Protein AF-D6TGZ6-F1 (afdb_monomer_lite)

Foldseek 3Di:
DADQQGDPQWGKAALVQDTDGPVPRDPRIDIDRQLPLLLQLCLAVLSVVQCVVVVHDSGDDDPPDDDDRPVCCCPPVLQVSQLSSVVSVVVVLVWDWDDDDPLLVVLASTHTPPALEGEHTAADAPLLVVLQPDDPPDPSHDPCSHVVNVLVSNLVSQVSSCVVVVHGHAYEYEHAEDQDQDDFWFDDSSNPHTDDAPLRGRYTYTPHQFYPDSNRDGHPSNVVVSVRVVVNVVVVVVVVVVVVVD

Structure (mmCIF, N/CA/C/O backbone):
data_AF-D6TGZ6-F1
#
_entry.id   AF-D6TGZ6-F1
#
loop_
_atom_site.group_PDB
_atom_site.id
_atom_site.type_symbol
_atom_site.label_atom_id
_atom_site.label_alt_id
_atom_site.label_comp_id
_atom_site.label_asym_id
_atom_site.label_entity_id
_atom_site.label_seq_id
_atom_site.pdbx_PDB_ins_code
_atom_site.Cartn_x
_atom_site.Cartn_y
_atom_site.Cartn_z
_atom_site.occupancy
_atom_site.B_iso_or_equiv
_atom_site.auth_seq_id
_atom_site.auth_comp_id
_atom_site.auth_asym_id
_atom_site.auth_atom_id
_atom_site.pdbx_PDB_model_num
ATOM 1 N N . MET A 1 1 ? 10.537 -14.528 -26.442 1.00 61.69 1 MET A N 1
ATOM 2 C CA . MET A 1 1 ? 10.342 -14.185 -27.868 1.00 61.69 1 MET A CA 1
ATOM 3 C C . MET A 1 1 ? 10.620 -12.679 -28.003 1.00 61.69 1 MET A C 1
ATOM 5 O O . MET A 1 1 ? 10.439 -11.975 -27.015 1.00 61.69 1 MET A O 1
ATOM 9 N N . GLU A 1 2 ? 11.198 -12.210 -29.114 1.00 71.62 2 GLU A N 1
ATOM 10 C CA . GLU A 1 2 ? 11.871 -10.894 -29.221 1.00 71.62 2 GLU A CA 1
ATOM 11 C C . GLU A 1 2 ? 11.419 -10.123 -30.476 1.00 71.62 2 GLU A C 1
ATOM 13 O O . GLU A 1 2 ? 11.011 -10.735 -31.462 1.00 71.62 2 GLU A O 1
ATOM 18 N N . SER A 1 3 ? 11.499 -8.792 -30.446 1.00 77.44 3 SER A N 1
ATOM 19 C CA . SER A 1 3 ? 11.285 -7.888 -31.582 1.00 77.44 3 SER A CA 1
ATOM 20 C C . SER A 1 3 ? 12.413 -6.846 -31.647 1.00 77.44 3 SER A C 1
ATOM 22 O O . SER A 1 3 ? 13.165 -6.699 -30.682 1.00 77.44 3 SER A O 1
ATOM 24 N N . PRO A 1 4 ? 12.536 -6.063 -32.735 1.00 81.88 4 PRO A N 1
ATOM 25 C CA . PRO A 1 4 ? 13.520 -4.983 -32.787 1.00 81.88 4 PRO A CA 1
ATOM 26 C C . PRO A 1 4 ? 13.316 -3.924 -31.694 1.00 81.88 4 PRO A C 1
ATOM 28 O O . PRO A 1 4 ? 14.253 -3.211 -31.376 1.00 81.88 4 PRO A O 1
ATOM 31 N N . HIS A 1 5 ? 12.109 -3.805 -31.127 1.00 81.44 5 HIS A N 1
ATOM 32 C CA . HIS A 1 5 ? 11.769 -2.800 -30.110 1.00 81.44 5 HIS A CA 1
ATOM 33 C C . HIS A 1 5 ? 11.749 -3.402 -28.694 1.00 81.44 5 HIS A C 1
ATOM 35 O O . HIS A 1 5 ? 11.814 -2.659 -27.717 1.00 81.44 5 HIS A O 1
ATOM 41 N N . TYR A 1 6 ? 11.665 -4.736 -28.587 1.00 78.50 6 TYR A N 1
ATOM 42 C CA . TYR A 1 6 ? 11.538 -5.481 -27.338 1.00 78.50 6 TYR A CA 1
ATOM 43 C C . TYR A 1 6 ? 12.480 -6.689 -27.293 1.00 78.50 6 TYR A C 1
ATOM 45 O O . TYR A 1 6 ? 12.289 -7.668 -28.016 1.00 78.50 6 TYR A O 1
ATOM 53 N N . GLN A 1 7 ? 13.452 -6.679 -26.385 1.00 78.25 7 GLN A N 1
ATOM 54 C CA . GLN A 1 7 ? 14.362 -7.809 -26.169 1.00 78.25 7 GLN A CA 1
ATOM 55 C C . GLN A 1 7 ? 14.473 -8.138 -24.683 1.00 78.25 7 GLN A C 1
ATOM 57 O O . GLN A 1 7 ? 14.721 -7.263 -23.855 1.00 78.25 7 GLN A O 1
ATOM 62 N N . LYS A 1 8 ? 14.323 -9.425 -24.339 1.00 77.31 8 LYS A N 1
ATOM 63 C CA . LYS A 1 8 ? 14.518 -9.954 -22.974 1.00 77.31 8 LYS A CA 1
ATOM 64 C C . LYS A 1 8 ? 13.780 -9.166 -21.876 1.00 77.31 8 LYS A C 1
ATOM 66 O O . LYS A 1 8 ? 14.378 -8.839 -20.853 1.00 77.31 8 LYS A O 1
ATOM 71 N N . GLY A 1 9 ? 12.503 -8.832 -22.078 1.00 76.94 9 GLY A N 1
ATOM 72 C CA . GLY A 1 9 ? 11.739 -8.071 -21.078 1.00 76.94 9 GLY A CA 1
ATOM 73 C C . GLY A 1 9 ? 11.903 -6.555 -21.153 1.00 76.94 9 GLY A C 1
ATOM 74 O O . GLY A 1 9 ? 11.396 -5.856 -20.279 1.00 76.94 9 GLY A O 1
ATOM 75 N N . ARG A 1 10 ? 12.633 -6.030 -22.146 1.00 84.94 10 ARG A N 1
ATOM 76 C CA . ARG A 1 10 ? 13.027 -4.618 -22.187 1.00 84.94 10 ARG A CA 1
ATOM 77 C C . ARG A 1 10 ? 12.573 -3.926 -23.460 1.00 84.94 10 ARG A C 1
ATOM 79 O O . ARG A 1 10 ? 12.847 -4.436 -24.541 1.00 84.94 10 ARG A O 1
ATOM 86 N N . LEU A 1 11 ? 11.961 -2.753 -23.312 1.00 86.38 11 LEU A N 1
ATOM 87 C CA . LEU A 1 11 ? 11.696 -1.813 -24.402 1.00 86.38 11 LEU A CA 1
ATOM 88 C C . LEU A 1 11 ? 12.849 -0.817 -24.546 1.00 86.38 11 LEU A C 1
ATOM 90 O O . LEU A 1 11 ? 13.481 -0.440 -23.558 1.00 86.38 11 LEU A O 1
ATOM 94 N N . HIS A 1 12 ? 13.106 -0.372 -25.770 1.00 86.62 12 HIS A N 1
ATOM 95 C CA . HIS A 1 12 ? 14.079 0.678 -26.068 1.00 86.62 12 HIS A CA 1
ATOM 96 C C . HIS A 1 12 ? 13.358 2.019 -26.222 1.00 86.62 12 HIS A C 1
ATOM 98 O O . HIS A 1 12 ? 12.440 2.124 -27.035 1.00 86.62 12 HIS A O 1
ATOM 104 N N . LEU A 1 13 ? 13.760 3.026 -25.443 1.00 87.38 13 LEU A N 1
ATOM 105 C CA . LEU A 1 13 ? 13.171 4.364 -25.478 1.00 87.38 13 LEU A CA 1
ATOM 106 C C . LEU A 1 13 ? 14.223 5.430 -25.775 1.00 87.38 13 LEU A C 1
ATOM 108 O O . LEU A 1 13 ? 15.348 5.345 -25.281 1.00 87.38 13 LEU A O 1
ATOM 112 N N . ASP A 1 14 ? 13.852 6.443 -26.552 1.00 87.56 14 ASP A N 1
ATOM 113 C CA . ASP A 1 14 ? 14.651 7.662 -26.694 1.00 87.56 14 ASP A CA 1
ATOM 114 C C . ASP A 1 14 ? 14.492 8.601 -25.478 1.00 87.56 14 ASP A C 1
ATOM 116 O O . ASP A 1 14 ? 13.727 8.334 -24.545 1.00 87.56 14 ASP A O 1
ATOM 120 N N . ALA A 1 15 ? 15.207 9.729 -25.488 1.00 85.31 15 ALA A N 1
ATOM 121 C CA . ALA A 1 15 ? 15.136 10.737 -24.429 1.00 85.31 15 ALA A CA 1
ATOM 122 C C . ALA A 1 15 ? 13.751 11.412 -24.299 1.00 85.31 15 ALA A C 1
ATOM 124 O O . ALA A 1 15 ? 13.486 12.095 -23.310 1.00 85.31 15 ALA A O 1
ATOM 125 N N . GLN A 1 16 ? 12.860 11.229 -25.278 1.00 84.62 16 GLN A N 1
ATOM 126 C CA . GLN A 1 16 ? 11.489 11.739 -25.289 1.00 84.62 16 GLN A CA 1
ATOM 127 C C . GLN A 1 16 ? 10.454 10.659 -24.916 1.00 84.62 16 GLN A C 1
ATOM 129 O O . GLN A 1 16 ? 9.256 10.938 -24.932 1.00 84.62 16 GLN A O 1
ATOM 134 N N . ASN A 1 17 ? 10.896 9.460 -24.514 1.00 79.19 17 ASN A N 1
ATOM 135 C CA . ASN A 1 17 ? 10.062 8.295 -24.198 1.00 79.19 17 ASN A CA 1
ATOM 136 C C . ASN A 1 17 ? 9.292 7.710 -25.395 1.00 79.19 17 ASN A C 1
ATOM 138 O O . ASN A 1 17 ? 8.274 7.037 -25.200 1.00 79.19 17 ASN A O 1
ATOM 142 N N . ASN A 1 18 ? 9.771 7.912 -26.624 1.00 84.12 18 ASN A N 1
ATOM 143 C CA . ASN A 1 18 ? 9.253 7.180 -27.777 1.00 84.12 18 ASN A CA 1
ATOM 144 C C . ASN A 1 18 ? 9.881 5.787 -27.826 1.00 84.12 18 ASN A C 1
ATOM 146 O O . ASN A 1 18 ? 11.084 5.639 -27.619 1.00 84.12 18 ASN A O 1
ATOM 150 N N . ILE A 1 19 ? 9.077 4.770 -28.142 1.00 84.25 19 ILE A N 1
ATOM 151 C CA . ILE A 1 19 ? 9.582 3.412 -28.365 1.00 84.25 19 ILE A CA 1
ATOM 152 C C . ILE A 1 19 ? 10.306 3.385 -29.712 1.00 84.25 19 ILE A C 1
ATOM 154 O O . ILE A 1 19 ? 9.706 3.692 -30.743 1.00 84.25 19 ILE A O 1
ATOM 158 N N . VAL A 1 20 ? 11.575 2.987 -29.706 1.00 86.50 20 VAL A N 1
ATOM 159 C CA . VAL A 1 20 ? 12.421 2.922 -30.904 1.00 86.50 20 VAL A CA 1
ATOM 160 C C . VAL A 1 20 ? 12.984 1.512 -31.115 1.00 86.50 20 VAL A C 1
ATOM 162 O O . VAL A 1 20 ? 13.119 0.750 -30.159 1.00 86.50 20 VAL A O 1
ATOM 165 N N . PRO A 1 21 ? 13.331 1.124 -32.351 1.00 87.25 21 PRO A N 1
ATOM 166 C CA . PRO A 1 21 ? 14.163 -0.047 -32.604 1.00 87.25 21 PRO A CA 1
ATOM 167 C C . PRO A 1 21 ? 15.519 0.012 -31.876 1.00 87.25 21 PRO A C 1
ATOM 169 O O . PRO A 1 21 ? 16.093 1.086 -31.692 1.00 87.25 21 PRO A O 1
ATOM 172 N N . ALA A 1 22 ? 16.071 -1.145 -31.510 1.00 86.06 22 ALA A N 1
ATOM 173 C CA . ALA A 1 22 ? 17.343 -1.277 -30.798 1.00 86.06 22 ALA A CA 1
ATOM 174 C C . ALA A 1 22 ? 18.535 -0.685 -31.568 1.00 86.06 22 ALA A C 1
ATOM 176 O O . ALA A 1 22 ? 19.459 -0.152 -30.956 1.00 86.06 22 ALA A O 1
ATOM 177 N N . ASP A 1 23 ? 18.512 -0.773 -32.897 1.00 88.56 23 ASP A N 1
ATOM 178 C CA . ASP A 1 23 ? 19.506 -0.210 -33.814 1.00 88.56 23 ASP A CA 1
ATOM 179 C C . ASP A 1 23 ? 19.389 1.313 -33.974 1.00 88.56 23 ASP A C 1
ATOM 181 O O . ASP A 1 23 ? 20.357 1.959 -34.370 1.00 88.56 23 ASP A O 1
ATOM 185 N N . LEU A 1 24 ? 18.242 1.897 -33.612 1.00 87.88 24 LEU A N 1
ATOM 186 C CA . LEU A 1 24 ? 18.008 3.345 -33.613 1.00 87.88 24 LEU A CA 1
ATOM 187 C C . LEU A 1 24 ? 18.164 3.984 -32.226 1.00 87.88 24 LEU A C 1
ATOM 189 O O . LEU A 1 24 ? 17.996 5.198 -32.084 1.00 87.88 24 LEU A O 1
ATOM 193 N N . LEU A 1 25 ? 18.502 3.196 -31.201 1.00 87.69 25 LEU A N 1
ATOM 194 C CA . LEU A 1 25 ? 18.722 3.705 -29.854 1.00 87.69 25 LEU A CA 1
ATOM 195 C C . LEU A 1 25 ? 19.979 4.584 -29.817 1.00 87.69 25 LEU A C 1
ATOM 197 O O . LEU A 1 25 ? 21.104 4.113 -29.989 1.00 87.69 25 LEU A O 1
ATOM 201 N N . ARG A 1 26 ? 19.778 5.878 -29.572 1.00 87.75 26 ARG A N 1
ATOM 202 C CA . ARG A 1 26 ? 20.853 6.869 -29.439 1.00 87.75 26 ARG A CA 1
ATOM 203 C C . ARG A 1 26 ? 21.493 6.800 -28.046 1.00 87.75 26 ARG A C 1
ATOM 205 O O . ARG A 1 26 ? 20.965 6.160 -27.142 1.00 87.75 26 ARG A O 1
ATOM 212 N N . HIS A 1 27 ? 22.636 7.468 -27.869 1.00 85.38 27 HIS A N 1
ATOM 213 C CA . HIS A 1 27 ? 23.397 7.463 -26.608 1.00 85.38 27 HIS A CA 1
ATOM 214 C C . HIS A 1 27 ? 22.629 8.007 -25.393 1.00 85.38 27 HIS A C 1
ATOM 216 O O . HIS A 1 27 ? 22.954 7.649 -24.265 1.00 85.38 27 HIS A O 1
ATOM 222 N N . ASP A 1 28 ? 21.641 8.866 -25.622 1.00 87.06 28 ASP A N 1
ATOM 223 C CA . ASP A 1 28 ? 20.754 9.461 -24.621 1.00 87.06 28 ASP A CA 1
ATOM 224 C C . ASP A 1 28 ? 19.458 8.660 -24.397 1.00 87.06 28 ASP A C 1
ATOM 226 O O . ASP A 1 28 ? 18.650 9.018 -23.542 1.00 87.06 28 ASP A O 1
ATOM 230 N N . GLY A 1 29 ? 19.253 7.570 -25.143 1.00 86.25 29 GLY A N 1
ATOM 231 C CA . GLY A 1 29 ? 18.153 6.637 -24.929 1.00 86.25 29 GLY A CA 1
ATOM 232 C C . GLY A 1 29 ? 18.437 5.621 -23.818 1.00 86.25 29 GLY A C 1
ATOM 233 O O . GLY A 1 29 ? 19.568 5.445 -23.361 1.00 86.25 29 GLY A O 1
ATOM 234 N N . TYR A 1 30 ? 17.401 4.901 -23.389 1.00 88.00 30 TYR A N 1
ATOM 235 C CA . TYR A 1 30 ? 17.493 3.919 -22.311 1.00 88.00 30 TYR A CA 1
ATOM 236 C C . TYR A 1 30 ? 16.674 2.653 -22.582 1.00 88.00 30 TYR A C 1
ATOM 238 O O . TYR A 1 30 ? 15.854 2.571 -23.496 1.00 88.00 30 TYR A O 1
ATOM 246 N N . ARG A 1 31 ? 16.946 1.610 -21.789 1.00 88.00 31 ARG A N 1
ATOM 247 C CA . ARG A 1 31 ? 16.244 0.323 -21.854 1.00 88.00 31 ARG A CA 1
ATOM 248 C C . ARG A 1 31 ? 15.346 0.182 -20.641 1.00 88.00 31 ARG A C 1
ATOM 250 O O . ARG A 1 31 ? 15.843 0.059 -19.523 1.00 88.00 31 ARG A O 1
ATOM 257 N N . TRP A 1 32 ? 14.044 0.160 -20.860 1.00 85.94 32 TRP A N 1
ATOM 258 C CA . TRP A 1 32 ? 13.066 0.043 -19.794 1.00 85.94 32 TRP A CA 1
ATOM 259 C C . TRP A 1 32 ? 12.671 -1.410 -19.571 1.00 85.94 32 TRP A C 1
ATOM 261 O O . TRP A 1 32 ? 12.171 -2.068 -20.481 1.00 85.94 32 TRP A O 1
ATOM 271 N N . ASN A 1 33 ? 12.913 -1.915 -18.361 1.00 84.88 33 ASN A N 1
ATOM 272 C CA . ASN A 1 33 ? 12.515 -3.260 -17.967 1.00 84.88 33 ASN A CA 1
ATOM 273 C C . ASN A 1 33 ? 11.024 -3.297 -17.611 1.00 84.88 33 ASN A C 1
ATOM 275 O O . ASN A 1 33 ? 10.630 -2.877 -16.524 1.00 84.88 33 ASN A O 1
ATOM 279 N N . MET A 1 34 ? 10.213 -3.855 -18.507 1.00 80.12 34 MET A N 1
ATOM 280 C CA . MET A 1 34 ? 8.775 -4.028 -18.291 1.00 80.12 34 MET A CA 1
ATOM 281 C C . MET A 1 34 ? 8.458 -5.073 -17.219 1.00 80.12 34 MET A C 1
ATOM 283 O O . MET A 1 34 ? 7.361 -5.086 -16.673 1.00 80.12 34 MET A O 1
ATOM 287 N N . ASN A 1 35 ? 9.401 -5.956 -16.895 1.00 82.81 35 ASN A N 1
ATOM 288 C CA . ASN A 1 35 ? 9.202 -6.980 -15.875 1.00 82.81 35 ASN A CA 1
ATOM 289 C C . ASN A 1 35 ? 9.666 -6.550 -14.482 1.00 82.81 35 ASN A C 1
ATOM 291 O O . ASN A 1 35 ? 9.498 -7.320 -13.546 1.00 82.81 35 ASN A O 1
ATOM 295 N N . ALA A 1 36 ? 10.179 -5.326 -14.312 1.00 81.50 36 ALA A N 1
ATOM 296 C CA . ALA A 1 36 ? 10.726 -4.870 -13.033 1.00 81.50 36 ALA A CA 1
ATOM 297 C C . ALA A 1 36 ? 9.719 -4.969 -11.867 1.00 81.50 36 ALA A C 1
ATOM 299 O O . ALA A 1 36 ? 10.095 -5.373 -10.771 1.00 81.50 36 ALA A O 1
ATOM 300 N N . LEU A 1 37 ? 8.437 -4.661 -12.106 1.00 79.44 37 LEU A N 1
ATOM 301 C CA . LEU A 1 37 ? 7.380 -4.806 -11.092 1.00 79.44 37 LEU A CA 1
ATOM 302 C C . LEU A 1 37 ? 7.086 -6.281 -10.775 1.00 79.44 37 LEU A C 1
ATOM 304 O O . LEU A 1 37 ? 6.913 -6.661 -9.619 1.00 79.44 37 LEU A O 1
ATOM 308 N N . TYR A 1 38 ? 7.077 -7.126 -11.808 1.00 83.62 38 TYR A N 1
ATOM 309 C CA . TYR A 1 38 ? 6.791 -8.552 -11.682 1.00 83.62 38 TYR A CA 1
ATOM 310 C C . TYR A 1 38 ? 7.909 -9.337 -11.002 1.00 83.62 38 TYR A C 1
ATOM 312 O O . TYR A 1 38 ? 7.658 -10.328 -10.317 1.00 83.62 38 TYR A O 1
ATOM 320 N N . GLU A 1 39 ? 9.154 -8.904 -11.194 1.00 84.69 39 GLU A N 1
ATOM 321 C CA . GLU A 1 39 ? 10.325 -9.520 -10.578 1.00 84.69 39 GLU A CA 1
ATOM 322 C C . GLU A 1 39 ? 10.164 -9.612 -9.063 1.00 84.69 39 GLU A C 1
ATOM 324 O O . GLU A 1 39 ? 10.556 -10.623 -8.495 1.00 84.69 39 GLU A O 1
ATOM 329 N N . ARG A 1 40 ? 9.537 -8.618 -8.420 1.00 78.44 40 ARG A N 1
ATOM 330 C CA . ARG A 1 40 ? 9.347 -8.596 -6.965 1.00 78.44 40 ARG A CA 1
ATOM 331 C C . ARG A 1 40 ? 8.218 -9.500 -6.504 1.00 78.44 40 ARG A C 1
ATOM 333 O O . ARG A 1 40 ? 8.441 -10.346 -5.644 1.00 78.44 40 ARG A O 1
ATOM 340 N N . ILE A 1 41 ? 7.037 -9.374 -7.104 1.00 82.44 41 ILE A N 1
ATOM 341 C CA . ILE A 1 41 ? 5.882 -10.186 -6.697 1.00 82.44 41 ILE A CA 1
ATOM 342 C C . ILE A 1 41 ? 6.119 -11.681 -6.926 1.00 82.44 41 ILE A C 1
ATOM 344 O O . ILE A 1 41 ? 5.628 -12.507 -6.169 1.00 82.44 41 ILE A O 1
ATOM 348 N N . ARG A 1 42 ? 6.943 -12.037 -7.919 1.00 87.75 42 ARG A N 1
ATOM 349 C CA . ARG A 1 42 ? 7.333 -13.425 -8.185 1.00 87.75 42 ARG A CA 1
ATOM 350 C C . ARG A 1 42 ? 8.244 -14.043 -7.129 1.00 87.75 42 ARG A C 1
ATOM 352 O O . ARG A 1 42 ? 8.338 -15.268 -7.093 1.00 87.75 42 ARG A O 1
ATOM 359 N N . LEU A 1 43 ? 8.974 -13.236 -6.360 1.00 87.31 43 LEU A N 1
ATOM 360 C CA . LEU A 1 43 ? 9.872 -13.743 -5.317 1.00 87.31 43 LEU A CA 1
ATOM 361 C C . LEU A 1 43 ? 9.092 -14.185 -4.082 1.00 87.31 43 LEU A C 1
ATOM 363 O O . LEU A 1 43 ? 9.524 -15.102 -3.391 1.00 87.31 43 LEU A O 1
ATOM 367 N N . ASN A 1 44 ? 7.938 -13.564 -3.835 1.00 90.12 44 ASN A N 1
ATOM 368 C CA . ASN A 1 44 ? 7.079 -13.920 -2.723 1.00 90.12 44 ASN A CA 1
ATOM 369 C C . ASN A 1 44 ? 6.078 -15.013 -3.163 1.00 90.12 44 ASN A C 1
ATOM 371 O O . ASN A 1 44 ? 5.227 -14.747 -4.015 1.00 90.12 44 ASN A O 1
ATOM 375 N N . PRO A 1 45 ? 6.152 -16.239 -2.609 1.00 91.62 45 PRO A N 1
ATOM 376 C CA . PRO A 1 45 ? 5.313 -17.351 -3.051 1.00 91.62 45 PRO A CA 1
ATOM 377 C C . PRO A 1 45 ? 3.821 -17.107 -2.803 1.00 91.62 45 PRO A C 1
ATOM 379 O O . PRO A 1 45 ? 3.021 -17.466 -3.656 1.00 91.62 45 PRO A O 1
ATOM 382 N N . VAL A 1 46 ? 3.456 -16.423 -1.712 1.00 93.44 46 VAL A N 1
ATOM 383 C CA . VAL A 1 46 ? 2.056 -16.096 -1.385 1.00 93.44 46 VAL A CA 1
ATOM 384 C C . VAL A 1 46 ? 1.441 -15.242 -2.488 1.00 93.44 46 VAL A C 1
ATOM 386 O O . VAL A 1 46 ? 0.379 -15.564 -3.018 1.00 93.44 46 VAL A O 1
ATOM 389 N N . ILE A 1 47 ? 2.140 -14.176 -2.888 1.00 94.44 47 ILE A N 1
ATOM 390 C CA . ILE A 1 47 ? 1.659 -13.296 -3.956 1.00 94.44 47 ILE A CA 1
ATOM 391 C C . ILE A 1 47 ? 1.659 -14.038 -5.294 1.00 94.44 47 ILE A C 1
ATOM 393 O O . ILE A 1 47 ? 0.684 -13.969 -6.036 1.00 94.44 47 ILE A O 1
ATOM 397 N N . ALA A 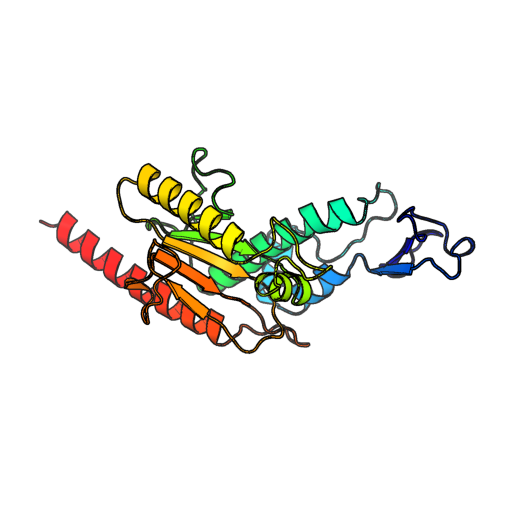1 48 ? 2.730 -14.767 -5.614 1.00 93.06 48 ALA A N 1
ATOM 398 C CA . ALA A 1 48 ? 2.827 -15.481 -6.881 1.00 93.06 48 ALA A CA 1
ATOM 399 C C . ALA A 1 48 ? 1.725 -16.542 -7.048 1.00 93.06 48 ALA A C 1
ATOM 401 O O . ALA A 1 48 ? 1.165 -16.671 -8.137 1.00 93.06 48 ALA A O 1
ATOM 402 N N . ASP A 1 49 ? 1.410 -17.292 -5.993 1.00 94.81 49 ASP A N 1
ATOM 403 C CA . ASP A 1 49 ? 0.365 -18.314 -6.015 1.00 94.81 49 ASP A CA 1
ATOM 404 C C . ASP A 1 49 ? -1.030 -17.689 -6.083 1.00 94.81 49 ASP A C 1
ATOM 406 O O . ASP A 1 49 ? -1.845 -18.146 -6.885 1.00 94.81 49 ASP A O 1
ATOM 410 N N . TYR A 1 50 ? -1.271 -16.595 -5.350 1.00 96.00 50 TYR A N 1
ATOM 411 C CA . TYR A 1 50 ? -2.507 -15.816 -5.468 1.00 96.00 50 TYR A CA 1
ATOM 412 C C . TYR A 1 50 ? -2.723 -15.310 -6.899 1.00 96.00 50 TYR A C 1
ATOM 414 O O . TYR A 1 50 ? -3.764 -15.569 -7.496 1.00 96.00 50 TYR A O 1
ATOM 422 N N . PHE A 1 51 ? -1.712 -14.671 -7.499 1.00 94.75 51 PHE A N 1
ATOM 423 C CA . PHE A 1 51 ? -1.811 -14.152 -8.866 1.00 94.75 51 PHE A CA 1
ATOM 424 C C . PHE A 1 51 ? -2.118 -15.264 -9.873 1.00 94.75 51 PHE A C 1
ATOM 426 O O . PHE A 1 51 ? -2.975 -15.089 -10.734 1.00 94.75 51 PHE A O 1
ATOM 433 N N . ARG A 1 52 ? -1.476 -16.435 -9.748 1.00 94.44 52 ARG A N 1
ATOM 434 C CA . ARG A 1 52 ? -1.799 -17.593 -10.601 1.00 94.44 52 ARG A CA 1
ATOM 435 C C . ARG A 1 52 ? -3.222 -18.096 -10.380 1.00 94.44 52 ARG A C 1
ATOM 437 O O . ARG A 1 52 ? -3.874 -18.457 -11.356 1.00 94.44 52 ARG A O 1
ATOM 444 N N . GLY A 1 53 ? -3.678 -18.142 -9.129 1.00 94.56 53 GLY A N 1
ATOM 445 C CA . GLY A 1 53 ? -5.029 -18.569 -8.764 1.00 94.56 53 GLY A CA 1
ATOM 446 C C . GLY A 1 53 ? -6.112 -17.682 -9.376 1.00 94.56 53 GLY A C 1
ATOM 447 O O . GLY A 1 53 ? -7.087 -18.199 -9.914 1.00 94.56 53 GLY A O 1
ATOM 448 N N . GLU A 1 54 ? -5.882 -16.369 -9.389 1.00 94.25 54 GLU A N 1
ATOM 449 C CA . GLU A 1 54 ? -6.782 -15.371 -9.985 1.00 94.25 54 GLU A CA 1
ATOM 450 C C . GLU A 1 54 ? -6.614 -15.224 -11.512 1.00 94.25 54 GLU A C 1
ATOM 452 O O . GLU A 1 54 ? -7.351 -14.486 -12.165 1.00 94.25 54 GLU A O 1
ATOM 457 N N . GLY A 1 55 ? -5.653 -15.932 -12.116 1.00 90.50 55 GLY A N 1
ATOM 458 C CA . GLY A 1 55 ? -5.368 -15.845 -13.551 1.00 90.50 55 GLY A CA 1
ATOM 459 C C . GLY A 1 55 ? -4.666 -14.548 -13.970 1.00 90.50 55 GLY A C 1
ATOM 460 O O . GLY A 1 55 ? -4.709 -14.181 -15.146 1.00 90.50 55 GLY A O 1
ATOM 461 N N . TYR A 1 56 ? -4.022 -13.852 -13.033 1.00 90.62 56 TYR A N 1
ATOM 462 C CA . TYR A 1 56 ? -3.177 -12.701 -13.323 1.00 90.62 56 TYR A CA 1
ATOM 463 C C . TYR A 1 56 ? -1.826 -13.124 -13.897 1.00 90.62 56 TYR A C 1
ATOM 465 O O . TYR A 1 56 ? -1.233 -14.142 -13.530 1.00 90.62 56 TYR A O 1
ATOM 473 N N . GLU A 1 57 ? -1.299 -12.276 -14.775 1.00 86.69 57 GLU A N 1
ATOM 474 C CA . GLU A 1 57 ? 0.028 -12.468 -15.340 1.00 86.69 57 GLU A CA 1
ATOM 475 C C . GLU A 1 57 ? 1.122 -12.201 -14.300 1.00 86.69 57 GLU A C 1
ATOM 477 O O . GLU A 1 57 ? 1.011 -11.323 -13.444 1.00 86.69 57 GLU A O 1
ATOM 482 N N . LEU A 1 58 ? 2.226 -12.943 -14.408 1.00 85.50 58 LEU A N 1
ATOM 483 C CA . LEU A 1 58 ? 3.431 -12.766 -13.583 1.00 85.50 58 LEU A CA 1
ATOM 484 C C . LEU A 1 58 ? 4.630 -12.255 -14.391 1.00 85.50 58 LEU A C 1
ATOM 486 O O . LEU A 1 58 ? 5.761 -12.246 -13.903 1.00 85.50 58 LEU A O 1
ATOM 490 N N . ALA A 1 59 ? 4.414 -11.888 -15.648 1.00 84.62 59 ALA A N 1
ATOM 491 C CA . ALA A 1 59 ? 5.381 -11.233 -16.511 1.00 84.62 59 ALA A CA 1
ATOM 492 C C . ALA A 1 59 ? 4.653 -10.659 -17.729 1.00 84.62 59 ALA A C 1
ATOM 494 O O . ALA A 1 59 ? 3.605 -11.150 -18.130 1.00 84.62 59 ALA A O 1
ATOM 495 N N . PHE A 1 60 ? 5.258 -9.675 -18.384 1.00 77.88 60 PHE A N 1
ATOM 496 C CA . PHE A 1 60 ? 4.879 -9.316 -19.743 1.00 77.88 60 PHE A CA 1
ATOM 497 C C . PHE A 1 60 ? 5.347 -10.386 -20.732 1.00 77.88 60 PHE A C 1
ATOM 499 O O . PHE A 1 60 ? 6.551 -10.607 -20.910 1.00 77.88 60 PHE A O 1
ATOM 506 N N . ASP A 1 61 ? 4.396 -10.999 -21.429 1.00 69.88 61 ASP A N 1
ATOM 507 C CA . ASP A 1 61 ? 4.633 -12.073 -22.397 1.00 69.88 61 ASP A CA 1
ATOM 508 C C . ASP A 1 61 ? 4.077 -11.766 -23.811 1.00 69.88 61 ASP A C 1
ATOM 510 O O . ASP A 1 61 ? 4.273 -12.546 -24.745 1.00 69.88 61 ASP A O 1
ATOM 514 N N . HIS A 1 62 ? 3.440 -10.607 -24.021 1.00 64.75 62 HIS A N 1
ATOM 515 C CA . HIS A 1 62 ? 2.740 -10.287 -25.270 1.00 64.75 62 HIS A CA 1
ATOM 516 C C . HIS A 1 62 ? 3.533 -9.373 -26.223 1.00 64.75 62 HIS A C 1
ATOM 518 O O . HIS A 1 62 ? 3.720 -8.187 -25.965 1.00 64.75 62 HIS A O 1
ATOM 524 N N . ILE A 1 63 ? 3.923 -9.908 -27.386 1.00 56.75 63 ILE A N 1
ATOM 525 C CA . ILE A 1 63 ? 4.703 -9.203 -28.432 1.00 56.75 63 ILE A CA 1
ATOM 526 C C . ILE A 1 63 ? 3.825 -8.506 -29.482 1.00 56.75 63 ILE A C 1
ATOM 528 O O . ILE A 1 63 ? 4.276 -7.575 -30.142 1.00 56.75 63 ILE A O 1
ATOM 532 N N . ASN A 1 64 ? 2.563 -8.920 -29.619 1.00 53.44 64 ASN A N 1
ATOM 533 C CA . ASN A 1 64 ? 1.659 -8.447 -30.677 1.00 53.44 64 ASN A CA 1
ATOM 534 C C . ASN A 1 64 ? 0.627 -7.416 -30.190 1.00 53.44 64 ASN A C 1
ATOM 536 O O . ASN A 1 64 ? -0.380 -7.191 -30.858 1.00 53.44 64 ASN A O 1
ATOM 540 N N . LYS A 1 65 ? 0.831 -6.825 -29.008 1.00 58.34 65 LYS A N 1
ATOM 541 C CA . LYS A 1 65 ? -0.107 -5.867 -28.411 1.00 58.34 65 LYS A CA 1
ATOM 542 C C . LYS A 1 65 ? 0.527 -4.483 -28.318 1.00 58.34 65 LYS A C 1
ATOM 544 O O . LYS A 1 65 ? 1.744 -4.347 -28.236 1.00 58.34 65 LYS A O 1
ATOM 549 N N . ALA A 1 66 ? -0.323 -3.460 -28.341 1.00 63.00 66 ALA A N 1
ATOM 550 C CA . ALA A 1 66 ? 0.087 -2.097 -28.044 1.00 63.00 66 ALA A CA 1
ATOM 551 C C . ALA A 1 66 ? 0.709 -2.042 -26.640 1.00 63.00 66 ALA A C 1
ATOM 553 O O . ALA A 1 66 ? 0.159 -2.599 -25.689 1.00 63.00 66 ALA A O 1
ATOM 554 N N . PHE A 1 67 ? 1.853 -1.374 -26.521 1.00 66.81 67 PHE A N 1
ATOM 555 C CA . PHE A 1 67 ? 2.487 -1.116 -25.235 1.00 66.81 67 PHE A CA 1
ATOM 556 C C . PHE A 1 67 ? 1.889 0.148 -24.619 1.00 66.81 67 PHE A C 1
ATOM 558 O O . PHE A 1 67 ? 1.675 1.143 -25.314 1.00 66.81 67 PHE A O 1
ATOM 565 N N . PHE A 1 68 ? 1.650 0.131 -23.308 1.00 65.56 68 PHE A N 1
ATOM 566 C CA . PHE A 1 68 ? 1.399 1.370 -22.583 1.00 65.56 68 PHE A CA 1
ATOM 567 C C . PHE A 1 68 ? 2.655 2.241 -22.613 1.00 65.56 68 PHE A C 1
ATOM 569 O O . PHE A 1 68 ? 3.773 1.741 -22.477 1.00 65.56 68 PHE A O 1
ATOM 576 N N . VAL A 1 69 ? 2.467 3.556 -22.736 1.00 68.62 69 VAL A N 1
ATOM 577 C CA . VAL A 1 69 ? 3.552 4.504 -22.461 1.00 68.62 69 VAL A CA 1
ATOM 578 C C . VAL A 1 69 ? 4.014 4.336 -21.006 1.00 68.62 69 VAL A C 1
ATOM 580 O O . VAL A 1 69 ? 3.180 4.006 -20.151 1.00 68.62 69 VAL A O 1
ATOM 583 N N . PRO A 1 70 ? 5.300 4.585 -20.687 1.00 67.81 70 PRO A N 1
ATOM 584 C CA . PRO A 1 70 ? 5.848 4.368 -19.346 1.00 67.81 70 PRO A CA 1
ATOM 585 C C . PRO A 1 70 ? 5.009 4.969 -18.217 1.00 67.81 70 PRO A C 1
ATOM 587 O O . PRO A 1 70 ? 4.824 4.342 -17.179 1.00 67.81 70 PRO A O 1
ATOM 590 N N . TYR A 1 71 ? 4.417 6.141 -18.455 1.00 67.62 71 TYR A N 1
ATOM 591 C CA . TYR A 1 71 ? 3.521 6.783 -17.498 1.00 67.62 71 TYR A CA 1
ATOM 592 C C . TYR A 1 71 ? 2.253 5.964 -17.205 1.00 67.62 71 TYR A C 1
ATOM 594 O O . TYR A 1 71 ? 1.918 5.756 -16.044 1.00 67.62 71 TYR A O 1
ATOM 602 N N . CYS A 1 72 ? 1.556 5.463 -18.230 1.00 67.81 72 CYS A N 1
ATOM 603 C CA . CYS A 1 72 ? 0.344 4.657 -18.047 1.00 67.81 72 CYS A CA 1
ATOM 604 C C . CYS A 1 72 ? 0.657 3.321 -17.375 1.00 67.81 72 CYS A C 1
ATOM 606 O O . CYS A 1 72 ? -0.093 2.874 -16.512 1.00 67.81 72 CYS A O 1
ATOM 608 N N . PHE A 1 73 ? 1.787 2.713 -17.729 1.00 71.38 73 PHE A N 1
ATOM 609 C CA . PHE A 1 73 ? 2.279 1.527 -17.042 1.00 71.38 73 PHE A CA 1
ATOM 610 C C . PHE A 1 73 ? 2.522 1.815 -15.561 1.00 71.38 73 PHE A C 1
ATOM 612 O O . PHE A 1 73 ? 2.037 1.084 -14.703 1.00 71.38 73 PHE A O 1
ATOM 619 N N . GLN A 1 74 ? 3.229 2.903 -15.245 1.00 68.06 74 GLN A N 1
ATOM 620 C CA . GLN A 1 74 ? 3.535 3.238 -13.862 1.00 68.06 74 GLN A CA 1
ATOM 621 C C . GLN A 1 74 ? 2.272 3.596 -13.071 1.00 68.06 74 GLN A C 1
ATOM 623 O O . GLN A 1 74 ? 2.152 3.181 -11.925 1.00 68.06 74 GLN A O 1
ATOM 628 N N . ALA A 1 75 ? 1.328 4.326 -13.664 1.00 69.00 75 ALA A N 1
ATOM 629 C CA . ALA A 1 75 ? 0.132 4.789 -12.968 1.00 69.00 75 ALA A CA 1
ATOM 630 C C . ALA A 1 75 ? -0.919 3.686 -12.761 1.00 69.00 75 ALA A C 1
ATOM 632 O O . ALA A 1 75 ? -1.545 3.648 -11.709 1.00 69.00 75 ALA A O 1
ATOM 633 N N . ILE A 1 76 ? -1.119 2.805 -13.747 1.00 78.25 76 ILE A N 1
ATOM 634 C CA . ILE A 1 76 ? -2.208 1.816 -13.721 1.00 78.25 76 ILE A CA 1
ATOM 635 C C . ILE A 1 76 ? -1.705 0.476 -13.191 1.00 78.25 76 ILE A C 1
ATOM 637 O O . ILE A 1 76 ? -2.256 -0.058 -12.233 1.00 78.25 76 ILE A O 1
ATOM 641 N N . LEU A 1 77 ? -0.640 -0.068 -13.790 1.00 83.12 77 LEU A N 1
ATOM 642 C CA . LEU A 1 77 ? -0.190 -1.418 -13.460 1.00 83.12 77 LEU A CA 1
ATOM 643 C C . LEU A 1 77 ? 0.436 -1.484 -12.066 1.00 83.12 77 LEU A C 1
ATOM 645 O O . LEU A 1 77 ? 0.159 -2.418 -11.325 1.00 83.12 77 LEU A O 1
ATOM 649 N N . THR A 1 78 ? 1.251 -0.495 -11.689 1.00 85.25 78 THR A N 1
ATOM 650 C CA . THR A 1 78 ? 1.862 -0.458 -10.347 1.00 85.25 78 THR A CA 1
ATOM 651 C C . THR A 1 78 ? 0.804 -0.395 -9.249 1.00 85.25 78 THR A C 1
ATOM 653 O O . THR A 1 78 ? 0.953 -1.073 -8.238 1.00 85.25 78 THR A O 1
ATOM 656 N N . GLY A 1 79 ? -0.264 0.386 -9.460 1.00 87.31 79 GLY A N 1
ATOM 657 C CA . GLY A 1 79 ? -1.397 0.471 -8.535 1.00 87.31 79 GLY A CA 1
ATOM 658 C C . GLY A 1 79 ? -2.103 -0.874 -8.395 1.00 87.31 79 GLY A C 1
ATOM 659 O O . GLY A 1 79 ? -2.130 -1.429 -7.303 1.00 87.31 79 GLY A O 1
ATOM 660 N N . ALA A 1 80 ? -2.540 -1.453 -9.518 1.00 89.31 80 ALA A N 1
ATOM 661 C CA . ALA A 1 80 ? -3.241 -2.738 -9.530 1.00 89.31 80 ALA A CA 1
ATOM 662 C C . ALA A 1 80 ? -2.408 -3.885 -8.925 1.00 89.31 80 ALA A C 1
ATOM 664 O O . ALA A 1 80 ? -2.918 -4.676 -8.136 1.00 89.31 80 ALA A O 1
ATOM 665 N N . ILE A 1 81 ? -1.109 -3.960 -9.248 1.00 90.62 81 ILE A N 1
ATOM 666 C CA . ILE A 1 81 ? -0.207 -4.948 -8.641 1.00 90.62 81 ILE A CA 1
ATOM 667 C C . ILE A 1 81 ? -0.085 -4.709 -7.133 1.00 90.62 81 ILE A C 1
ATOM 669 O O . ILE A 1 81 ? -0.107 -5.671 -6.371 1.00 90.62 81 ILE A O 1
ATOM 673 N N . GLY A 1 82 ? 0.057 -3.452 -6.701 1.00 92.56 82 GLY A N 1
ATOM 674 C CA . GLY A 1 82 ? 0.151 -3.091 -5.288 1.00 92.56 82 GLY A CA 1
ATOM 675 C C . GLY A 1 82 ? -1.077 -3.523 -4.489 1.00 92.56 82 GLY A C 1
ATOM 676 O O . GLY A 1 82 ? -0.934 -4.170 -3.453 1.00 92.56 82 GLY A O 1
ATOM 677 N N . GLU A 1 83 ? -2.266 -3.205 -5.000 1.00 95.00 83 GLU A N 1
ATOM 678 C CA . GLU A 1 83 ? -3.558 -3.579 -4.414 1.00 95.00 83 GLU A CA 1
ATOM 679 C C . GLU A 1 83 ? -3.692 -5.097 -4.259 1.00 95.00 83 GLU A C 1
ATOM 681 O O . GLU A 1 83 ? -3.878 -5.597 -3.146 1.00 95.00 83 GLU A O 1
ATOM 686 N N . GLU A 1 84 ? -3.521 -5.845 -5.350 1.00 96.06 84 GLU A N 1
ATOM 687 C CA . GLU A 1 84 ? -3.716 -7.297 -5.345 1.00 96.06 84 GLU A CA 1
ATOM 688 C C . GLU A 1 84 ? -2.624 -8.039 -4.562 1.00 96.06 84 GLU A C 1
ATOM 690 O O . GLU A 1 84 ? -2.906 -9.028 -3.886 1.00 96.06 84 GLU A O 1
ATOM 695 N N . ALA A 1 85 ? -1.384 -7.543 -4.563 1.00 95.50 85 ALA A N 1
ATOM 696 C CA . ALA A 1 85 ? -0.315 -8.117 -3.751 1.00 95.50 85 ALA A CA 1
ATOM 697 C C . ALA A 1 85 ? -0.557 -7.916 -2.247 1.00 95.50 85 ALA A C 1
ATOM 699 O O . ALA A 1 85 ? -0.385 -8.854 -1.469 1.00 95.50 85 ALA A O 1
ATOM 700 N N . ILE A 1 86 ? -0.981 -6.720 -1.821 1.00 97.06 86 ILE A N 1
ATOM 701 C CA . ILE A 1 86 ? -1.313 -6.462 -0.411 1.00 97.06 86 ILE A CA 1
ATOM 702 C C . ILE A 1 86 ? -2.531 -7.289 0.008 1.00 97.06 86 ILE A C 1
ATOM 704 O O . ILE A 1 86 ? -2.519 -7.882 1.090 1.00 97.06 86 ILE A O 1
ATOM 708 N N . ARG A 1 87 ? -3.549 -7.388 -0.856 1.00 98.00 87 ARG A N 1
ATOM 709 C CA . ARG A 1 87 ? -4.705 -8.265 -0.640 1.00 98.00 87 ARG A CA 1
ATOM 710 C C . ARG A 1 87 ? -4.262 -9.713 -0.416 1.00 98.00 87 ARG A C 1
ATOM 712 O O . ARG A 1 87 ? -4.674 -10.300 0.579 1.00 98.00 87 ARG A O 1
ATOM 719 N N . ALA A 1 88 ? -3.396 -10.259 -1.273 1.00 97.12 88 ALA A N 1
ATOM 720 C CA . ALA A 1 88 ? -2.875 -11.622 -1.140 1.00 97.12 88 ALA A CA 1
ATOM 721 C C . ALA A 1 88 ? -2.195 -11.862 0.218 1.00 97.12 88 ALA A C 1
ATOM 723 O O . ALA A 1 88 ? -2.486 -12.845 0.895 1.00 97.12 88 ALA A O 1
ATOM 724 N N . LEU A 1 89 ? -1.333 -10.933 0.650 1.00 97.06 89 LEU A N 1
ATOM 725 C CA . LEU A 1 89 ? -0.636 -11.032 1.937 1.00 97.06 89 LEU A CA 1
ATOM 726 C C . LEU A 1 89 ? -1.602 -11.009 3.129 1.00 97.06 89 LEU A C 1
ATOM 728 O O . LEU A 1 89 ? -1.404 -11.727 4.104 1.00 97.06 89 LEU A O 1
ATOM 732 N N . LEU A 1 90 ? -2.651 -10.191 3.065 1.00 98.12 90 LEU A N 1
ATOM 733 C CA . LEU A 1 90 ? -3.656 -10.114 4.126 1.00 98.12 90 LEU A CA 1
ATOM 734 C C . LEU A 1 90 ? -4.591 -11.337 4.136 1.00 98.12 90 LEU A C 1
ATOM 736 O O . LEU A 1 90 ? -4.978 -11.789 5.214 1.00 98.12 90 LEU A O 1
ATOM 740 N N . LEU A 1 91 ? -4.930 -11.893 2.968 1.00 97.81 91 LEU A N 1
ATOM 741 C CA . LEU A 1 91 ? -5.683 -13.151 2.868 1.00 97.81 91 LEU A CA 1
ATOM 742 C C . LEU A 1 91 ? -4.910 -14.315 3.500 1.00 97.81 91 L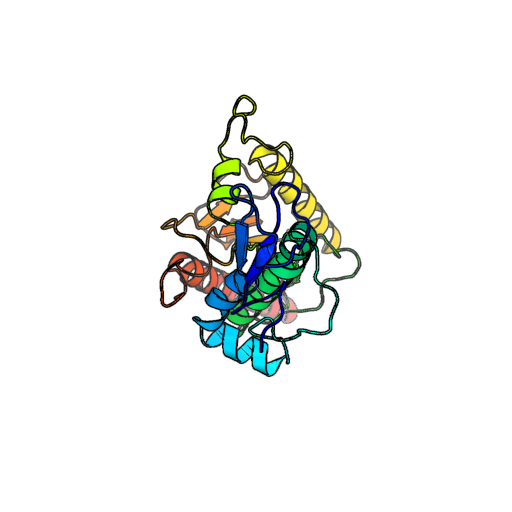EU A C 1
ATOM 744 O O . LEU A 1 91 ? -5.498 -15.088 4.252 1.00 97.81 91 LEU A O 1
ATOM 748 N N . GLU A 1 92 ? -3.601 -14.405 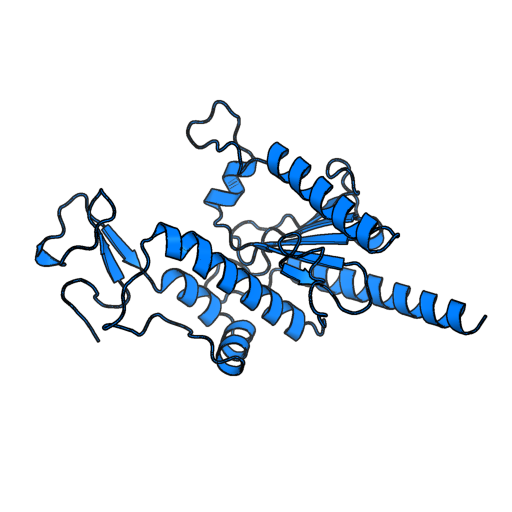3.250 1.00 96.81 92 GLU A N 1
ATOM 749 C CA . GLU A 1 92 ? -2.720 -15.404 3.876 1.00 96.81 92 GLU A CA 1
ATOM 750 C C . GLU A 1 92 ? -2.699 -15.266 5.404 1.00 96.81 92 GLU A C 1
ATOM 752 O O . GLU A 1 92 ? -2.701 -16.252 6.139 1.00 96.81 92 GLU A O 1
ATOM 757 N N . GLU A 1 93 ? -2.770 -14.033 5.905 1.00 97.19 93 GLU A N 1
ATOM 758 C CA . GLU A 1 93 ? -2.910 -13.757 7.335 1.00 97.19 93 GLU A CA 1
ATOM 759 C C . GLU A 1 93 ? -4.316 -14.080 7.884 1.00 97.19 93 GLU A C 1
ATOM 761 O O . GLU A 1 93 ? -4.539 -13.969 9.092 1.00 97.19 93 GLU A O 1
ATOM 766 N N . GLY A 1 94 ? -5.259 -14.519 7.049 1.00 96.75 94 GLY A N 1
ATOM 767 C CA . GLY A 1 94 ? -6.607 -14.931 7.445 1.00 96.75 94 GLY A CA 1
ATOM 768 C C . GLY A 1 94 ? -7.613 -13.785 7.548 1.00 96.75 94 GLY A C 1
ATOM 769 O O . GLY A 1 94 ? -8.685 -13.962 8.133 1.00 96.75 94 GLY A O 1
ATOM 770 N N . PHE A 1 95 ? -7.293 -12.607 7.009 1.00 97.69 95 PHE A N 1
ATOM 771 C CA . PHE A 1 95 ? -8.266 -11.526 6.891 1.00 97.69 95 PHE A CA 1
ATOM 772 C C . PHE A 1 95 ? -9.246 -11.795 5.751 1.00 97.69 95 PHE A C 1
ATOM 774 O O . PHE A 1 95 ? -8.935 -12.479 4.781 1.00 97.69 95 PHE A O 1
ATOM 781 N N . THR A 1 96 ? -10.445 -11.232 5.862 1.00 97.25 96 THR A N 1
ATOM 782 C CA . THR A 1 96 ? -11.465 -11.307 4.813 1.00 97.25 96 THR A CA 1
ATOM 783 C C . THR A 1 96 ? -11.955 -9.913 4.457 1.00 97.25 96 THR A C 1
ATOM 785 O O . THR A 1 96 ? -11.868 -8.980 5.263 1.00 97.25 96 THR A O 1
ATOM 788 N N . PHE A 1 97 ? -12.444 -9.773 3.228 1.00 97.12 97 PHE A N 1
ATOM 789 C CA . PHE A 1 97 ? -12.830 -8.494 2.648 1.00 97.12 97 PHE A CA 1
ATOM 790 C C . PHE A 1 97 ? -14.286 -8.511 2.204 1.00 97.12 97 PHE A C 1
ATOM 792 O O . PHE A 1 97 ? -14.802 -9.529 1.743 1.00 97.12 97 PHE A O 1
ATOM 799 N N . GLU A 1 98 ? -14.917 -7.348 2.287 1.00 96.06 98 GLU A N 1
ATOM 800 C CA . GLU A 1 98 ? -16.215 -7.074 1.681 1.00 96.06 98 GLU A CA 1
ATOM 801 C C . GLU A 1 98 ? -16.041 -6.146 0.472 1.00 96.06 98 GLU A C 1
ATOM 803 O O . GLU A 1 98 ? -15.046 -5.417 0.388 1.00 96.06 98 GLU A O 1
ATOM 808 N N . PRO A 1 99 ? -17.007 -6.112 -0.462 1.00 96.25 99 PRO A N 1
ATOM 809 C CA . PRO A 1 99 ? -17.012 -5.107 -1.513 1.00 96.25 99 PRO A CA 1
ATOM 810 C C . PRO A 1 99 ? -16.984 -3.691 -0.926 1.00 96.25 99 PRO A C 1
ATOM 812 O O . PRO A 1 99 ? -17.747 -3.367 -0.010 1.00 96.25 99 PRO A O 1
ATOM 815 N N . VAL A 1 100 ? -16.129 -2.831 -1.481 1.00 96.38 100 VAL A N 1
ATOM 816 C CA . VAL A 1 100 ? -16.145 -1.402 -1.157 1.00 96.38 100 VAL A CA 1
ATOM 817 C C . VAL A 1 100 ? -17.483 -0.823 -1.641 1.00 96.38 100 VAL A C 1
ATOM 819 O O . VAL A 1 100 ? -17.817 -0.981 -2.818 1.00 96.38 100 VAL A O 1
ATOM 822 N N . PRO A 1 101 ? -18.275 -0.168 -0.770 1.00 95.19 101 PRO A N 1
ATOM 823 C CA . PRO A 1 101 ? -19.529 0.449 -1.177 1.00 95.19 101 PRO A CA 1
ATOM 824 C C . PRO A 1 101 ? -19.307 1.479 -2.282 1.00 95.19 101 PRO A C 1
ATOM 826 O O . PRO A 1 101 ? -18.343 2.237 -2.233 1.00 95.19 101 PRO A O 1
ATOM 829 N N . GLU A 1 102 ? -20.243 1.586 -3.225 1.00 93.25 102 GLU A N 1
ATOM 830 C CA . GLU A 1 102 ? -20.143 2.525 -4.355 1.00 93.25 102 GLU A CA 1
ATOM 831 C C . GLU A 1 102 ? -19.897 3.976 -3.899 1.00 93.25 102 GLU A C 1
ATOM 833 O O . GLU A 1 102 ? -19.106 4.700 -4.496 1.00 93.25 102 GLU A O 1
ATOM 838 N N . ARG A 1 103 ? -20.495 4.386 -2.770 1.00 93.00 103 ARG A N 1
ATOM 839 C CA . ARG A 1 103 ? -20.294 5.721 -2.172 1.00 93.00 103 ARG A CA 1
ATOM 840 C C . ARG A 1 103 ? -18.867 5.986 -1.684 1.00 93.00 103 ARG A C 1
ATOM 842 O O . ARG A 1 103 ? -18.518 7.140 -1.459 1.00 93.00 103 ARG A O 1
ATOM 849 N N . LEU A 1 104 ? -18.075 4.937 -1.491 1.00 94.38 104 LEU A N 1
ATOM 850 C CA . LEU A 1 104 ? -16.681 4.991 -1.055 1.00 94.38 104 LEU A CA 1
ATOM 851 C C . LEU A 1 104 ? -15.714 4.579 -2.175 1.00 94.38 104 LEU A C 1
ATOM 853 O 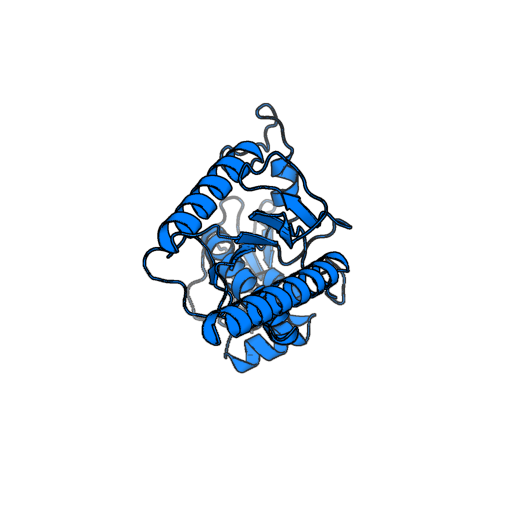O . LEU A 1 104 ? -14.523 4.394 -1.927 1.00 94.38 104 LEU A O 1
ATOM 857 N N . PHE A 1 105 ? -16.195 4.468 -3.417 1.00 89.75 105 PHE A N 1
ATOM 858 C CA . PHE A 1 105 ? -15.340 4.201 -4.566 1.00 89.75 105 PHE A CA 1
ATOM 859 C C . PHE A 1 105 ? -14.255 5.285 -4.711 1.00 89.75 105 PHE A C 1
ATOM 861 O O . PHE A 1 105 ? -14.539 6.482 -4.648 1.00 89.75 105 PHE A O 1
ATOM 868 N N . GLY A 1 106 ? -12.995 4.868 -4.870 1.00 86.12 106 GLY A N 1
ATOM 869 C CA . GLY A 1 106 ? -11.829 5.762 -4.934 1.00 86.12 106 GLY A CA 1
ATOM 870 C C . GLY A 1 106 ? -11.395 6.368 -3.588 1.00 86.12 106 GLY A C 1
ATOM 871 O O . GLY A 1 106 ? -10.366 7.050 -3.519 1.00 86.12 106 GLY A O 1
ATOM 872 N N . VAL A 1 107 ? -12.139 6.118 -2.503 1.00 93.25 107 VAL A N 1
ATOM 873 C CA . VAL A 1 107 ? -11.751 6.527 -1.143 1.00 93.25 107 VAL A CA 1
ATOM 874 C C . VAL A 1 107 ? -10.735 5.549 -0.562 1.00 93.25 107 VAL A C 1
ATOM 876 O O . VAL A 1 107 ? -9.774 5.992 0.060 1.00 93.25 107 VAL A O 1
ATOM 879 N N . ALA A 1 108 ? -10.893 4.252 -0.794 1.00 94.94 108 ALA A N 1
ATOM 880 C CA . ALA A 1 108 ? -9.947 3.214 -0.400 1.00 94.94 108 ALA A CA 1
ATOM 881 C C . ALA A 1 108 ? -10.055 2.021 -1.356 1.00 94.94 108 ALA A C 1
ATOM 883 O O . ALA A 1 108 ? -11.053 1.898 -2.071 1.00 94.94 108 ALA A O 1
ATOM 884 N N . ASP A 1 109 ? -9.050 1.152 -1.333 1.00 96.38 109 ASP A N 1
ATOM 885 C CA . ASP A 1 109 ? -8.930 0.047 -2.285 1.00 96.38 109 ASP A CA 1
ATOM 886 C C . ASP A 1 109 ? -9.568 -1.230 -1.722 1.00 96.38 109 ASP A C 1
ATOM 888 O O . ASP A 1 109 ? -10.238 -1.975 -2.439 1.00 96.38 109 ASP A O 1
ATOM 892 N N . LEU A 1 110 ? -9.442 -1.451 -0.406 1.00 97.62 110 LEU A N 1
ATOM 893 C CA . LEU A 1 110 ? -10.006 -2.608 0.295 1.00 97.62 110 LEU A CA 1
ATOM 894 C C . LEU A 1 110 ? -10.898 -2.183 1.466 1.00 97.62 110 LEU A C 1
ATOM 896 O O . LEU A 1 110 ? -10.602 -1.219 2.176 1.00 97.62 110 LEU A O 1
ATOM 900 N N . LYS A 1 111 ? -11.951 -2.968 1.719 1.00 97.62 111 LYS A N 1
ATOM 901 C CA . LYS A 1 111 ? -12.775 -2.902 2.931 1.00 97.62 111 LYS A CA 1
ATOM 902 C C . LYS A 1 111 ? -12.664 -4.217 3.697 1.00 97.62 111 LYS A C 1
ATOM 904 O O . LYS A 1 111 ? -12.950 -5.278 3.141 1.00 97.62 111 LYS A O 1
ATOM 909 N N . MET A 1 112 ? -12.284 -4.144 4.968 1.00 97.00 112 MET A N 1
ATOM 910 C CA . MET A 1 112 ? -12.264 -5.304 5.862 1.00 97.00 112 MET A CA 1
ATOM 911 C C . MET A 1 112 ? -13.689 -5.774 6.168 1.00 97.00 112 MET A C 1
ATOM 913 O O . MET A 1 112 ? -14.600 -4.958 6.304 1.00 97.00 112 MET A O 1
ATOM 917 N N . ALA A 1 113 ? -13.888 -7.084 6.287 1.00 95.38 113 ALA A N 1
ATOM 918 C CA . ALA A 1 113 ? -15.196 -7.630 6.630 1.00 95.38 113 ALA A CA 1
ATOM 919 C C . ALA A 1 113 ? -15.606 -7.287 8.072 1.00 95.38 113 ALA A C 1
ATOM 921 O O . ALA A 1 113 ? -14.769 -7.299 8.978 1.00 95.38 113 ALA A O 1
ATOM 922 N N . ALA A 1 114 ? -16.901 -7.028 8.273 1.00 91.19 114 ALA A N 1
ATOM 923 C CA . ALA A 1 114 ? -17.556 -6.784 9.565 1.00 91.19 114 ALA A CA 1
ATOM 924 C C . ALA A 1 114 ? -17.086 -5.572 10.399 1.00 91.19 114 ALA A C 1
ATOM 926 O O . ALA A 1 114 ? -17.681 -5.312 11.440 1.00 91.19 114 ALA A O 1
ATOM 927 N N . VAL A 1 115 ? -16.075 -4.816 9.961 1.00 94.62 115 VAL A N 1
ATOM 928 C CA . VAL A 1 115 ? -15.539 -3.655 10.696 1.00 94.62 115 VAL A CA 1
ATOM 929 C C . VAL A 1 115 ? -15.383 -2.448 9.763 1.00 94.62 115 VAL A C 1
ATOM 931 O O . VAL A 1 115 ? -15.124 -2.627 8.567 1.00 94.62 115 VAL A O 1
ATOM 934 N N . PRO A 1 116 ? -15.500 -1.196 10.246 1.00 96.00 116 PRO A N 1
ATOM 935 C CA . PRO A 1 116 ? -15.382 0.005 9.414 1.00 96.00 116 PRO A CA 1
ATOM 936 C C . PRO A 1 116 ? -13.914 0.358 9.093 1.00 96.00 116 PRO A C 1
ATOM 938 O O . PRO A 1 116 ? -13.517 1.527 9.117 1.00 96.00 116 PRO A O 1
ATOM 941 N N . TYR A 1 117 ? -13.086 -0.653 8.806 1.00 97.56 117 TYR A N 1
ATOM 942 C CA . TYR A 1 117 ? -11.668 -0.495 8.490 1.00 97.56 117 TYR A CA 1
ATOM 943 C C . TYR A 1 117 ? -11.458 -0.586 6.980 1.00 97.56 117 TYR A C 1
ATOM 945 O O . TYR A 1 117 ? -11.892 -1.538 6.324 1.00 97.56 117 TYR A O 1
ATOM 953 N N . TYR A 1 118 ? -10.748 0.395 6.440 1.00 98.38 118 TYR A N 1
ATOM 954 C CA . TYR A 1 118 ? -10.438 0.494 5.020 1.00 98.38 118 TYR A CA 1
ATOM 955 C C . TYR A 1 118 ? -8.938 0.568 4.809 1.00 98.38 118 TYR A C 1
ATOM 957 O O . TYR A 1 118 ? -8.224 1.153 5.624 1.00 98.38 118 TYR A O 1
ATOM 965 N N . ILE A 1 119 ? -8.470 -0.006 3.705 1.00 98.38 119 ILE A N 1
ATOM 966 C CA . ILE A 1 119 ? -7.054 -0.048 3.352 1.00 98.38 119 ILE A CA 1
ATOM 967 C C . ILE A 1 119 ? -6.858 0.660 2.017 1.00 98.38 119 ILE A C 1
ATOM 969 O O . ILE A 1 119 ? -7.538 0.367 1.035 1.00 98.38 119 ILE A O 1
ATOM 973 N N . ASP A 1 120 ? -5.926 1.599 2.006 1.00 96.75 120 ASP A N 1
ATOM 974 C CA . ASP A 1 120 ? -5.396 2.262 0.828 1.00 96.75 120 ASP A CA 1
ATOM 975 C C . ASP A 1 120 ? -3.993 1.680 0.549 1.00 96.75 120 ASP A C 1
ATOM 977 O O . ASP A 1 120 ? -3.040 1.834 1.325 1.00 96.75 120 ASP A O 1
ATOM 981 N N . CYS A 1 121 ? -3.911 0.916 -0.531 1.00 95.81 121 CYS A N 1
ATOM 982 C CA . CYS A 1 121 ? -2.772 0.125 -0.954 1.00 95.81 121 CYS A CA 1
ATOM 983 C C . CYS A 1 121 ? -1.837 0.973 -1.815 1.00 95.81 121 CYS A C 1
ATOM 985 O O . CYS A 1 121 ? -2.213 1.526 -2.848 1.00 95.81 121 CYS A O 1
ATOM 987 N N . LYS A 1 122 ? -0.570 1.050 -1.412 1.00 92.25 122 LYS A N 1
ATOM 988 C CA . LYS A 1 122 ? 0.477 1.774 -2.130 1.00 92.25 122 LYS A CA 1
ATOM 989 C C . LYS A 1 122 ? 1.543 0.820 -2.641 1.00 92.25 122 LYS A C 1
ATOM 991 O O . LYS A 1 122 ? 1.855 -0.195 -2.028 1.00 92.25 122 LYS A O 1
ATOM 996 N N . TYR A 1 123 ? 2.138 1.188 -3.766 1.00 90.44 123 TYR A N 1
ATOM 997 C CA . TYR A 1 123 ? 3.374 0.584 -4.247 1.00 90.44 123 TYR A CA 1
ATOM 998 C C . TYR A 1 123 ? 4.332 1.691 -4.696 1.00 90.44 123 TYR A C 1
ATOM 1000 O O . TYR A 1 123 ? 4.695 1.845 -5.861 1.00 90.44 123 TYR A O 1
ATOM 1008 N N . PHE A 1 124 ? 4.662 2.546 -3.732 1.00 86.75 124 PHE A N 1
ATOM 1009 C CA . PHE A 1 124 ? 5.600 3.643 -3.879 1.00 86.75 124 PHE A CA 1
ATOM 1010 C C . PHE A 1 124 ? 7.035 3.130 -3.841 1.00 86.75 124 PHE A C 1
ATOM 1012 O O . PHE A 1 124 ? 7.381 2.264 -3.044 1.00 86.75 124 PHE A O 1
ATOM 1019 N N . SER A 1 125 ? 7.883 3.721 -4.681 1.00 82.94 125 SER A N 1
ATOM 1020 C CA . SER A 1 125 ? 9.328 3.574 -4.540 1.00 82.94 125 SER A CA 1
ATOM 1021 C C . SER A 1 125 ? 9.836 4.358 -3.332 1.00 82.94 125 SER A C 1
ATOM 1023 O O . SER A 1 125 ? 9.248 5.376 -2.957 1.00 82.94 125 SER A O 1
ATOM 1025 N N . ASP A 1 126 ? 10.996 3.977 -2.804 1.00 82.19 126 ASP A N 1
ATOM 1026 C CA . ASP A 1 126 ? 11.687 4.746 -1.763 1.00 82.19 126 ASP A CA 1
ATOM 1027 C C . ASP A 1 126 ? 11.909 6.203 -2.146 1.00 82.19 126 ASP A C 1
ATOM 1029 O O . ASP A 1 126 ? 11.710 7.096 -1.330 1.00 82.19 126 ASP A O 1
ATOM 1033 N N . TRP A 1 127 ? 12.242 6.460 -3.411 1.00 80.50 127 TRP A N 1
ATOM 1034 C CA . TRP A 1 127 ? 12.347 7.819 -3.934 1.00 80.50 127 TRP A CA 1
ATOM 1035 C C . TRP A 1 127 ? 11.034 8.600 -3.791 1.00 80.50 127 TRP A C 1
ATOM 1037 O O . TRP A 1 127 ? 11.032 9.764 -3.399 1.00 80.50 127 TRP A O 1
ATOM 1047 N N . THR A 1 128 ? 9.900 7.959 -4.085 1.00 81.44 128 THR A N 1
ATOM 1048 C CA . THR A 1 128 ? 8.578 8.575 -3.907 1.00 81.44 128 THR A CA 1
ATOM 1049 C C . THR A 1 128 ? 8.295 8.836 -2.432 1.00 81.44 128 THR A C 1
ATOM 1051 O O . THR A 1 128 ? 7.784 9.901 -2.104 1.00 81.44 128 THR A O 1
ATOM 1054 N N . MET A 1 129 ? 8.663 7.910 -1.544 1.00 81.94 129 MET A N 1
ATOM 1055 C CA . MET A 1 129 ? 8.498 8.081 -0.099 1.00 81.94 129 MET A CA 1
ATOM 1056 C C . MET A 1 129 ? 9.392 9.195 0.467 1.00 81.94 129 MET A C 1
ATOM 1058 O O . MET A 1 129 ? 8.927 9.988 1.278 1.00 81.94 129 MET A O 1
ATOM 1062 N N . GLN A 1 130 ? 10.632 9.341 -0.009 1.00 81.69 130 GLN A N 1
ATOM 1063 C CA . GLN A 1 130 ? 11.541 10.419 0.408 1.00 81.69 130 GLN A CA 1
ATOM 1064 C C . GLN A 1 130 ? 10.992 11.816 0.083 1.00 81.69 130 GLN A C 1
ATOM 1066 O O . GLN A 1 130 ? 11.232 12.760 0.836 1.00 81.69 130 GLN A O 1
ATOM 1071 N N . ARG A 1 131 ? 10.202 11.953 -0.994 1.00 80.56 131 ARG A N 1
ATOM 1072 C CA . ARG A 1 131 ? 9.572 13.233 -1.364 1.00 80.56 131 ARG A CA 1
ATOM 1073 C C . ARG A 1 131 ? 8.627 13.779 -0.302 1.00 80.56 131 ARG A C 1
ATOM 1075 O O . ARG A 1 131 ? 8.457 14.993 -0.227 1.00 80.56 131 ARG A O 1
ATOM 1082 N N . PHE A 1 132 ? 8.069 12.917 0.549 1.00 80.00 132 PHE A N 1
ATOM 1083 C CA . PHE A 1 132 ? 7.171 13.349 1.617 1.00 80.00 132 PHE A CA 1
ATOM 1084 C C . PHE A 1 132 ? 7.856 14.286 2.615 1.00 80.00 132 PHE A C 1
ATOM 1086 O O . PHE A 1 132 ? 7.186 15.145 3.185 1.00 80.00 132 PHE A O 1
ATOM 1093 N N . SER A 1 133 ? 9.176 14.156 2.776 1.00 79.69 133 SER A N 1
ATOM 1094 C CA . SER A 1 133 ? 9.989 14.949 3.702 1.00 79.69 133 SER A CA 1
ATOM 1095 C C . SER A 1 133 ? 10.680 16.156 3.056 1.00 79.69 133 SER A C 1
ATOM 1097 O O . SER A 1 133 ? 11.409 16.864 3.750 1.00 79.69 133 SER A O 1
ATOM 1099 N N . LEU A 1 134 ? 10.498 16.393 1.752 1.00 79.88 134 LEU A N 1
ATOM 1100 C CA . LEU A 1 134 ? 11.151 17.508 1.062 1.00 79.88 134 LEU A CA 1
ATOM 1101 C C . LEU A 1 134 ? 10.475 18.846 1.374 1.00 79.88 134 LEU A C 1
ATOM 1103 O O . LEU A 1 134 ? 9.251 18.940 1.484 1.00 79.88 134 LEU A O 1
ATOM 1107 N N . SER A 1 135 ? 11.295 19.892 1.465 1.00 79.25 135 SER A N 1
ATOM 1108 C CA . SER A 1 135 ? 10.832 21.273 1.608 1.00 79.25 135 SER A CA 1
ATOM 1109 C C . SER A 1 135 ? 10.283 21.805 0.277 1.00 79.25 135 SER A C 1
ATOM 1111 O O . SER A 1 135 ? 10.788 21.387 -0.766 1.00 79.25 135 SER A O 1
ATOM 1113 N N . PRO A 1 136 ? 9.319 22.747 0.265 1.00 82.12 136 PRO A N 1
ATOM 1114 C CA . PRO A 1 136 ? 8.821 23.374 -0.967 1.00 82.12 136 PRO A CA 1
ATOM 1115 C C . PRO A 1 136 ? 9.901 24.034 -1.839 1.00 82.12 136 PRO A C 1
ATOM 1117 O O . PRO A 1 136 ? 9.699 24.225 -3.035 1.00 82.12 136 PRO A O 1
ATOM 1120 N N . GLU A 1 137 ? 11.045 24.387 -1.254 1.00 84.56 137 GLU A N 1
ATOM 1121 C CA . GLU A 1 137 ? 12.193 24.973 -1.949 1.00 84.56 137 GLU A CA 1
ATOM 1122 C C . GLU A 1 137 ? 13.077 23.929 -2.659 1.00 84.56 137 GLU A C 1
ATOM 1124 O O . GLU A 1 137 ? 13.967 24.304 -3.425 1.00 84.56 137 GLU A O 1
ATOM 1129 N N . ASP A 1 138 ? 12.863 22.630 -2.419 1.00 82.12 138 ASP A N 1
ATOM 1130 C CA . ASP A 1 138 ? 13.619 21.556 -3.067 1.00 82.12 138 ASP A CA 1
ATOM 1131 C C . ASP A 1 138 ? 13.132 21.339 -4.518 1.00 82.12 138 ASP A C 1
ATOM 1133 O O . ASP A 1 138 ? 11.934 21.147 -4.737 1.00 82.12 138 ASP A O 1
ATOM 1137 N N . PRO A 1 139 ? 14.018 21.303 -5.534 1.00 76.06 139 PRO A N 1
ATOM 1138 C CA . PRO A 1 139 ? 13.624 21.064 -6.927 1.00 76.06 139 PRO A CA 1
ATOM 1139 C C . PRO A 1 139 ? 12.898 19.732 -7.187 1.00 76.06 139 PRO A C 1
ATOM 1141 O O . PRO A 1 139 ? 12.232 19.590 -8.214 1.00 76.06 139 PRO A O 1
ATOM 1144 N N . ALA A 1 140 ? 13.043 18.740 -6.303 1.00 73.50 140 ALA A N 1
ATOM 1145 C CA . ALA A 1 140 ? 12.340 17.461 -6.372 1.00 73.50 140 ALA A CA 1
ATOM 1146 C C . ALA A 1 140 ? 11.004 17.453 -5.599 1.00 73.50 140 ALA A C 1
ATOM 1148 O O . ALA A 1 140 ? 10.318 16.420 -5.607 1.00 73.50 140 ALA A O 1
ATOM 1149 N N . TYR A 1 141 ? 10.622 18.573 -4.966 1.00 74.19 141 TYR A N 1
ATOM 1150 C CA . TYR A 1 141 ? 9.328 18.756 -4.313 1.00 74.19 141 TYR A CA 1
ATOM 1151 C C . TYR A 1 141 ? 8.173 18.597 -5.304 1.00 74.19 141 TYR A C 1
ATOM 1153 O O . TYR A 1 141 ? 8.264 18.931 -6.487 1.00 74.19 141 TYR A O 1
ATOM 1161 N N . HIS A 1 142 ? 7.056 18.072 -4.808 1.00 75.94 142 HIS A N 1
ATOM 1162 C CA . HIS A 1 142 ? 5.854 17.895 -5.605 1.00 75.94 142 HIS A CA 1
ATOM 1163 C C . HIS A 1 142 ? 4.611 18.201 -4.764 1.00 75.94 142 HIS A C 1
ATOM 1165 O O . HIS A 1 142 ? 4.349 17.539 -3.756 1.00 75.94 142 HIS A O 1
ATOM 1171 N N . ASP A 1 143 ? 3.786 19.145 -5.227 1.00 75.06 143 ASP A N 1
ATOM 1172 C CA . ASP A 1 143 ? 2.619 19.685 -4.502 1.00 75.06 143 ASP A CA 1
ATOM 1173 C C . ASP A 1 143 ? 1.610 18.623 -4.038 1.00 75.06 143 ASP A C 1
ATOM 1175 O O . ASP A 1 143 ? 0.869 18.831 -3.078 1.00 75.06 143 ASP A O 1
ATOM 1179 N N . LYS A 1 144 ? 1.574 17.471 -4.718 1.00 76.25 144 LYS A N 1
ATOM 1180 C CA . LYS A 1 144 ? 0.669 16.351 -4.399 1.00 76.25 144 LYS A CA 1
ATOM 1181 C C . LYS A 1 144 ? 1.336 15.158 -3.704 1.00 76.25 144 LYS A C 1
ATOM 1183 O O . LYS A 1 144 ? 0.627 14.243 -3.296 1.00 76.25 144 LYS A O 1
ATOM 1188 N N . LEU A 1 145 ? 2.667 15.139 -3.600 1.00 76.25 145 LEU A N 1
ATOM 1189 C CA . LEU A 1 145 ? 3.453 14.046 -3.002 1.00 76.25 145 LEU A CA 1
ATOM 1190 C C . LEU A 1 145 ? 4.323 14.592 -1.862 1.00 76.25 145 LEU A C 1
ATOM 1192 O O . LEU A 1 145 ? 5.539 14.433 -1.860 1.00 76.25 145 LEU A O 1
ATOM 1196 N N . ASN A 1 146 ? 3.676 15.282 -0.925 1.00 81.81 146 ASN A N 1
ATOM 1197 C CA . ASN A 1 146 ? 4.277 15.797 0.302 1.00 81.81 146 ASN A CA 1
ATOM 1198 C C . ASN A 1 146 ? 3.404 15.441 1.514 1.00 81.81 146 ASN A C 1
ATOM 1200 O O . ASN A 1 146 ? 2.200 15.199 1.370 1.00 81.81 146 ASN A O 1
ATOM 1204 N N . ASP A 1 147 ? 4.009 15.452 2.703 1.00 83.44 147 ASP A N 1
ATOM 1205 C CA . ASP A 1 147 ? 3.355 15.084 3.963 1.00 83.44 147 ASP A CA 1
ATOM 1206 C C . ASP A 1 147 ? 2.096 15.921 4.260 1.00 83.44 147 ASP A C 1
ATOM 1208 O O . ASP A 1 147 ? 1.044 15.375 4.596 1.00 83.44 147 ASP A O 1
ATOM 1212 N N . ALA A 1 148 ? 2.148 17.240 4.052 1.00 86.38 148 ALA A N 1
ATOM 1213 C CA . ALA A 1 148 ? 1.022 18.127 4.346 1.00 86.38 148 ALA A CA 1
ATOM 1214 C C . ALA A 1 148 ? -0.207 17.822 3.472 1.00 86.38 148 ALA A C 1
ATOM 1216 O O . ALA A 1 148 ? -1.326 17.677 3.981 1.00 86.38 148 ALA A O 1
ATOM 1217 N N . HIS A 1 149 ? -0.006 17.683 2.158 1.00 86.44 149 HIS A N 1
ATOM 1218 C CA . HIS A 1 149 ? -1.069 17.313 1.226 1.00 86.44 149 HIS A CA 1
ATOM 1219 C C . HIS A 1 149 ? -1.633 15.928 1.560 1.00 86.44 149 HIS A C 1
ATOM 1221 O O . HIS A 1 149 ? -2.854 15.743 1.596 1.00 86.44 149 HIS A O 1
ATOM 1227 N N . PHE A 1 150 ? -0.755 14.967 1.858 1.00 87.81 150 PHE A N 1
ATOM 1228 C CA . PHE A 1 150 ? -1.154 13.615 2.222 1.00 87.81 150 PHE A CA 1
ATOM 1229 C C . PHE A 1 150 ? -2.029 13.592 3.480 1.00 87.81 150 PHE A C 1
ATOM 1231 O O . PHE A 1 150 ? -3.119 13.018 3.454 1.00 87.81 150 PHE A O 1
ATOM 1238 N N . LYS A 1 151 ? -1.633 14.313 4.536 1.00 91.69 151 LYS A N 1
ATOM 1239 C CA . LYS A 1 151 ? -2.404 14.428 5.782 1.00 91.69 151 LYS A CA 1
ATOM 1240 C C . LYS A 1 151 ? -3.771 15.073 5.587 1.00 91.69 151 LYS A C 1
ATOM 1242 O O . LYS A 1 151 ? -4.764 14.631 6.163 1.00 91.69 151 LYS A O 1
ATOM 1247 N N . VAL A 1 152 ? -3.864 16.119 4.764 1.00 93.31 152 VAL A N 1
ATOM 1248 C CA . VAL A 1 152 ? -5.160 16.732 4.415 1.00 93.31 152 VAL A CA 1
ATOM 1249 C C . VAL A 1 152 ? -6.054 15.732 3.684 1.00 93.31 152 VAL A C 1
ATOM 1251 O O . VAL A 1 152 ? -7.242 15.636 3.989 1.00 93.31 152 VAL A O 1
ATOM 1254 N N . HIS A 1 153 ? -5.500 14.985 2.733 1.00 93.25 153 HIS A N 1
ATOM 1255 C CA . HIS A 1 153 ? -6.267 14.038 1.933 1.00 93.25 153 HIS A CA 1
ATOM 1256 C C . HIS A 1 153 ? -6.744 12.828 2.749 1.00 93.25 153 HIS A C 1
ATOM 1258 O O . HIS A 1 153 ? -7.912 12.455 2.667 1.00 93.25 153 HIS A O 1
ATOM 1264 N N . ALA A 1 154 ? -5.875 12.263 3.585 1.00 95.00 154 ALA A N 1
ATOM 1265 C CA . ALA A 1 154 ? -6.199 11.150 4.472 1.00 95.00 154 ALA A CA 1
ATOM 1266 C C . ALA A 1 154 ? -7.319 11.493 5.462 1.00 95.00 154 ALA A C 1
ATOM 1268 O O . ALA A 1 154 ? -8.261 10.719 5.613 1.00 95.00 154 ALA A O 1
ATOM 1269 N N . ARG A 1 155 ? -7.289 12.695 6.055 1.00 96.94 155 ARG A N 1
ATOM 1270 C CA . ARG A 1 155 ? -8.380 13.175 6.917 1.00 96.94 155 ARG A CA 1
ATOM 1271 C C . ARG A 1 155 ? -9.719 13.238 6.189 1.00 96.94 155 ARG A C 1
ATOM 1273 O O . ARG A 1 155 ? -10.720 12.784 6.725 1.00 96.94 155 ARG A O 1
ATOM 1280 N N . LYS A 1 156 ? -9.737 13.751 4.953 1.00 96.75 156 LYS A N 1
ATOM 1281 C CA . LYS A 1 156 ? -10.961 13.794 4.132 1.00 96.75 156 LYS A CA 1
ATOM 1282 C C . LYS A 1 156 ? -11.495 12.394 3.827 1.00 96.75 156 LYS A C 1
ATOM 1284 O O . LYS A 1 156 ? -12.703 12.178 3.886 1.00 96.75 156 LYS A O 1
ATOM 1289 N N . LYS A 1 157 ? -10.607 11.443 3.520 1.00 97.62 157 LYS A N 1
ATOM 1290 C CA . LYS A 1 157 ? -10.987 10.039 3.308 1.00 97.62 157 LYS A CA 1
ATOM 1291 C C . LYS A 1 157 ? -11.608 9.438 4.570 1.00 97.62 157 LYS A C 1
ATOM 1293 O O . LYS A 1 157 ? -12.692 8.869 4.494 1.00 97.62 157 LYS A O 1
ATOM 1298 N N . LEU A 1 158 ? -10.962 9.616 5.722 1.00 98.06 158 LEU A N 1
ATOM 1299 C CA . LEU A 1 158 ? -11.451 9.103 7.002 1.00 98.06 158 LEU A CA 1
ATOM 1300 C C . LEU A 1 158 ? -12.797 9.719 7.414 1.00 98.06 158 LEU A C 1
ATOM 1302 O O . LEU A 1 158 ? -13.675 9.001 7.891 1.00 98.06 158 LEU A O 1
ATOM 1306 N N . ASP A 1 159 ? -12.979 11.022 7.201 1.00 97.69 159 ASP A N 1
ATOM 1307 C CA . ASP A 1 159 ? -14.247 11.718 7.448 1.00 97.69 159 ASP A CA 1
ATOM 1308 C C . ASP A 1 159 ? -15.374 11.165 6.561 1.00 97.69 159 ASP A C 1
ATOM 1310 O O . ASP A 1 159 ? -16.469 10.872 7.041 1.00 97.69 159 ASP A O 1
ATOM 1314 N N . THR A 1 160 ? -15.072 10.906 5.284 1.00 97.88 160 THR A N 1
ATOM 1315 C CA . THR A 1 160 ? -16.016 10.287 4.339 1.00 97.88 160 THR A CA 1
ATOM 1316 C C . THR A 1 160 ? -16.412 8.877 4.789 1.00 97.88 160 THR A C 1
ATOM 1318 O O . THR A 1 160 ? -17.595 8.536 4.791 1.00 97.88 160 THR A O 1
ATOM 1321 N N . ILE A 1 161 ? -15.433 8.069 5.211 1.00 97.94 161 ILE A N 1
ATOM 1322 C CA . ILE A 1 161 ? -15.653 6.717 5.744 1.00 97.94 161 ILE A CA 1
ATOM 1323 C C . ILE A 1 161 ? -16.532 6.762 6.998 1.00 97.94 161 ILE A C 1
ATOM 1325 O O . ILE A 1 161 ? -17.527 6.041 7.076 1.00 97.94 161 ILE A O 1
ATOM 1329 N N . SER A 1 162 ? -16.178 7.610 7.965 1.00 97.50 162 SER A N 1
ATOM 1330 C CA . SER A 1 162 ? -16.887 7.693 9.247 1.00 97.50 162 SER A CA 1
ATOM 1331 C C . SER A 1 162 ? -18.317 8.199 9.051 1.00 97.50 162 SER A C 1
ATOM 1333 O O . SER A 1 162 ? -19.263 7.649 9.606 1.00 97.50 162 SER A O 1
ATOM 1335 N N . THR A 1 163 ? -18.505 9.190 8.175 1.00 97.38 163 THR A N 1
ATOM 1336 C CA . THR A 1 163 ? -19.833 9.704 7.809 1.00 97.38 163 THR A CA 1
ATOM 1337 C C . THR A 1 163 ? -20.698 8.636 7.143 1.00 97.38 163 THR A C 1
ATOM 1339 O O . THR A 1 163 ? -21.894 8.563 7.413 1.00 97.38 163 THR A O 1
ATOM 1342 N N . TYR A 1 164 ? -20.115 7.801 6.275 1.00 96.88 164 TYR A N 1
ATOM 1343 C CA . TYR A 1 164 ? -20.850 6.729 5.603 1.00 96.88 164 TYR A CA 1
ATOM 1344 C C . TYR A 1 164 ? -21.395 5.688 6.590 1.00 96.88 164 TYR A C 1
ATOM 1346 O O . TYR A 1 164 ? -22.538 5.259 6.439 1.00 96.88 164 TYR A O 1
ATOM 1354 N N . HIS A 1 165 ? -20.593 5.295 7.583 1.00 95.12 165 HIS A N 1
ATOM 1355 C CA . HIS A 1 165 ? -20.987 4.287 8.573 1.00 95.12 165 HIS A CA 1
ATOM 1356 C C . HIS A 1 165 ? -21.781 4.860 9.753 1.00 95.12 165 HIS A C 1
ATOM 1358 O O . HIS A 1 165 ? -22.506 4.123 10.412 1.00 95.12 165 HIS A O 1
ATOM 1364 N N . GLY A 1 166 ? -21.684 6.167 10.009 1.00 95.94 166 GLY A N 1
ATOM 1365 C CA . GLY A 1 166 ? -22.300 6.810 11.175 1.00 95.94 166 GLY A CA 1
ATOM 1366 C C . GLY A 1 166 ? -21.543 6.568 12.488 1.00 95.94 166 GLY A C 1
ATOM 1367 O O . GLY A 1 166 ? -22.042 6.924 13.553 1.00 95.94 166 GLY A O 1
ATOM 1368 N N . GLU A 1 167 ? -20.341 5.997 12.414 1.00 94.31 167 GLU A N 1
ATOM 1369 C CA . GLU A 1 167 ? -19.453 5.690 13.536 1.00 94.31 167 GLU A CA 1
ATOM 1370 C C . GLU A 1 167 ? -17.983 5.937 13.144 1.00 94.31 167 GLU A C 1
ATOM 1372 O O . GLU A 1 167 ? -17.684 6.062 11.950 1.00 94.31 167 GLU A O 1
ATOM 1377 N N . PRO A 1 168 ? -17.046 6.036 14.108 1.00 95.38 168 PRO A N 1
ATOM 1378 C CA . PRO A 1 168 ? -15.631 6.222 13.798 1.00 95.38 168 PRO A CA 1
ATOM 1379 C C . PRO A 1 168 ? -15.072 5.091 12.922 1.00 95.38 168 PRO A C 1
ATOM 1381 O O . PRO A 1 168 ? -15.058 3.927 13.317 1.00 95.38 168 PRO A O 1
ATOM 1384 N N . GLY A 1 169 ? -14.574 5.442 11.735 1.00 95.88 169 GLY A N 1
ATOM 1385 C CA . GLY A 1 169 ? -13.862 4.510 10.863 1.00 95.88 169 GLY A CA 1
ATOM 1386 C C . GLY A 1 169 ? -12.372 4.394 11.186 1.00 95.88 169 GLY A C 1
ATOM 1387 O O . GLY A 1 169 ? -11.825 5.134 12.009 1.00 95.88 169 GLY A O 1
ATOM 1388 N N . LYS A 1 170 ? -11.685 3.497 10.471 1.00 98.06 170 LYS A N 1
ATOM 1389 C CA . LYS A 1 170 ? -10.218 3.402 10.478 1.00 98.06 170 LYS A CA 1
ATOM 1390 C C . LYS A 1 170 ? -9.684 3.339 9.051 1.00 98.06 170 LYS A C 1
ATOM 1392 O O . LYS A 1 170 ? -10.205 2.586 8.228 1.00 98.06 170 LYS A O 1
ATOM 1397 N N . LEU A 1 171 ? -8.646 4.118 8.759 1.00 98.50 171 LEU A N 1
ATOM 1398 C CA . LEU A 1 171 ? -7.987 4.148 7.454 1.00 98.50 171 LEU A CA 1
ATOM 1399 C C . LEU A 1 171 ? -6.536 3.690 7.590 1.00 98.50 171 LEU A C 1
ATOM 1401 O O . LEU A 1 171 ? -5.727 4.326 8.263 1.00 98.50 171 LEU A O 1
ATOM 1405 N N . LEU A 1 172 ? -6.209 2.583 6.940 1.00 98.31 172 LEU A N 1
ATOM 1406 C CA . LEU A 1 172 ? -4.877 2.012 6.918 1.00 98.31 172 LEU A CA 1
ATOM 1407 C C . LEU A 1 172 ? -4.247 2.307 5.565 1.00 98.31 172 LEU A C 1
ATOM 1409 O O . LEU A 1 172 ? -4.841 2.054 4.525 1.00 98.31 172 LEU A O 1
ATOM 1413 N N . TYR A 1 173 ? -3.021 2.789 5.576 1.00 96.69 173 TYR A N 1
ATOM 1414 C CA . TYR A 1 173 ? -2.191 2.865 4.395 1.00 96.69 173 TYR A CA 1
ATOM 1415 C C . TYR A 1 173 ? -1.114 1.802 4.482 1.00 96.69 173 TYR A C 1
ATOM 1417 O O . TYR A 1 173 ? -0.344 1.772 5.445 1.00 96.69 173 TYR A O 1
ATOM 1425 N N . ILE A 1 174 ? -1.049 0.944 3.473 1.00 96.44 174 ILE A N 1
ATOM 1426 C CA . ILE A 1 174 ? -0.050 -0.117 3.404 1.00 96.44 174 ILE A CA 1
ATOM 1427 C C . ILE A 1 174 ? 0.719 0.066 2.114 1.00 96.44 174 ILE A C 1
ATOM 1429 O O . ILE A 1 174 ? 0.151 -0.054 1.034 1.00 96.44 174 ILE A O 1
ATOM 1433 N N . ASN A 1 175 ? 2.011 0.349 2.216 1.00 94.25 175 ASN A N 1
ATOM 1434 C CA . ASN A 1 175 ? 2.894 0.313 1.065 1.00 94.25 175 ASN A CA 1
ATOM 1435 C C . ASN A 1 175 ? 3.500 -1.090 0.909 1.00 94.25 175 ASN A C 1
ATOM 1437 O O . ASN A 1 175 ? 3.913 -1.695 1.895 1.00 94.25 175 ASN A O 1
ATOM 1441 N N . LEU A 1 176 ? 3.543 -1.629 -0.311 1.00 93.00 176 LEU A N 1
ATOM 1442 C CA . LEU A 1 176 ? 3.907 -3.029 -0.550 1.00 93.00 176 LEU A CA 1
ATOM 1443 C C . LEU A 1 176 ? 5.373 -3.326 -0.202 1.00 93.00 176 LEU A C 1
ATOM 1445 O O . LEU A 1 176 ? 5.647 -4.327 0.454 1.00 93.00 176 LEU A O 1
ATOM 1449 N N . VAL A 1 177 ? 6.312 -2.474 -0.621 1.00 89.62 177 VAL A N 1
ATOM 1450 C CA . VAL A 1 177 ? 7.763 -2.715 -0.497 1.00 89.62 177 VAL A CA 1
ATOM 1451 C C . VAL A 1 177 ? 8.479 -1.455 -0.016 1.00 89.62 177 VAL A C 1
ATOM 1453 O O . VAL A 1 177 ? 8.107 -0.354 -0.411 1.00 89.62 177 VAL A O 1
ATOM 1456 N N . SER A 1 178 ? 9.508 -1.620 0.817 1.00 86.50 178 SER A N 1
ATOM 1457 C CA . SER A 1 178 ? 10.400 -0.535 1.246 1.00 86.50 178 SER A CA 1
ATOM 1458 C C . SER A 1 178 ? 11.785 -1.068 1.622 1.00 86.50 178 SER A C 1
ATOM 1460 O O . SER A 1 178 ? 11.880 -2.160 2.202 1.00 86.50 178 SER A O 1
ATOM 1462 N N . HIS A 1 179 ? 12.852 -0.299 1.356 1.00 80.75 179 HIS A N 1
ATOM 1463 C CA . HIS A 1 179 ? 14.185 -0.598 1.910 1.00 80.75 179 HIS A CA 1
ATOM 1464 C C . HIS A 1 179 ? 14.362 -0.066 3.338 1.00 80.75 179 HIS A C 1
ATOM 1466 O O . HIS A 1 179 ? 15.313 -0.449 4.026 1.00 80.75 179 HIS A O 1
ATOM 1472 N N . PHE A 1 180 ? 13.480 0.822 3.804 1.00 72.44 180 PHE A N 1
ATOM 1473 C CA . PHE A 1 180 ? 13.591 1.391 5.140 1.00 72.44 180 PHE A CA 1
ATOM 1474 C C . PHE A 1 180 ? 13.213 0.361 6.202 1.00 72.44 180 PHE A C 1
ATOM 1476 O O . PHE A 1 180 ? 12.143 -0.249 6.171 1.00 72.44 180 PHE A O 1
ATOM 1483 N N . SER A 1 181 ? 14.076 0.206 7.207 1.00 59.41 181 SER A N 1
ATOM 1484 C CA . SER A 1 181 ? 13.749 -0.554 8.407 1.00 59.41 181 SER A CA 1
ATOM 1485 C C . SER A 1 181 ? 12.838 0.282 9.317 1.00 59.41 181 SER A C 1
ATOM 1487 O O . SER A 1 181 ? 13.311 0.881 10.283 1.00 59.41 181 SER A O 1
ATOM 1489 N N . ARG A 1 182 ? 11.531 0.236 9.011 1.00 61.50 182 ARG A N 1
ATOM 1490 C CA . ARG A 1 182 ? 10.356 0.718 9.771 1.00 61.50 182 ARG A CA 1
ATOM 1491 C C . ARG A 1 182 ? 9.991 2.199 9.682 1.00 61.50 182 ARG A C 1
ATOM 1493 O O . ARG A 1 182 ? 10.805 3.053 9.994 1.00 61.50 182 ARG A O 1
ATOM 1500 N N . LEU A 1 183 ? 8.685 2.409 9.503 1.00 75.75 183 LEU A N 1
ATOM 1501 C CA . LEU A 1 183 ? 7.804 3.253 10.322 1.00 75.75 183 LEU A CA 1
ATOM 1502 C C . LEU A 1 183 ? 6.395 2.648 10.163 1.00 75.75 183 LEU A C 1
ATOM 1504 O O . LEU A 1 183 ? 5.761 2.777 9.115 1.00 75.75 183 LEU A O 1
ATOM 1508 N N . LEU A 1 184 ? 5.997 1.822 11.135 1.00 92.25 184 LEU A N 1
ATOM 1509 C CA . LEU A 1 184 ? 4.585 1.526 11.361 1.00 92.25 184 LEU A CA 1
ATOM 1510 C C . LEU A 1 184 ? 4.129 2.573 12.359 1.00 92.25 184 LEU A C 1
ATOM 1512 O O . LEU A 1 184 ? 4.537 2.508 13.518 1.00 92.25 184 LEU A O 1
ATOM 1516 N N . ASP A 1 185 ? 3.330 3.514 11.887 1.00 93.25 185 ASP A N 1
ATOM 1517 C CA . ASP A 1 185 ? 2.880 4.636 12.688 1.00 93.25 185 ASP A CA 1
ATOM 1518 C C . ASP A 1 185 ? 1.373 4.583 12.880 1.00 93.25 185 ASP A C 1
ATOM 1520 O O . ASP A 1 185 ? 0.603 4.268 11.965 1.00 93.25 185 ASP A O 1
ATOM 1524 N N . TYR A 1 186 ? 0.963 4.932 14.090 1.00 96.88 186 TYR A N 1
ATOM 1525 C CA . TYR A 1 186 ? -0.424 5.026 14.495 1.00 96.88 186 TYR A CA 1
ATOM 1526 C C . TYR A 1 186 ? -0.727 6.474 14.850 1.00 96.88 186 TYR A C 1
ATOM 1528 O O . TYR A 1 186 ? -0.004 7.095 15.630 1.00 96.88 186 TYR A O 1
ATOM 1536 N N . TYR A 1 187 ? -1.809 7.006 14.295 1.00 97.00 187 TYR A N 1
ATOM 1537 C CA . TYR A 1 187 ? -2.244 8.376 14.524 1.00 97.00 187 TYR A CA 1
ATOM 1538 C C . TYR A 1 187 ? -3.729 8.429 14.845 1.00 97.00 187 TYR A C 1
ATOM 1540 O O . TYR A 1 187 ? -4.521 7.608 14.370 1.00 97.00 187 TYR A O 1
ATOM 1548 N N . THR A 1 188 ? -4.126 9.444 15.606 1.00 97.38 188 THR A N 1
ATOM 1549 C CA . THR A 1 188 ? -5.543 9.790 15.758 1.00 97.38 188 THR A CA 1
ATOM 1550 C C . THR A 1 188 ? -6.116 10.339 14.440 1.00 97.38 188 THR A C 1
ATOM 1552 O O . THR A 1 188 ? -5.405 10.550 13.452 1.00 97.38 188 THR A O 1
ATOM 1555 N N . ALA A 1 189 ? -7.426 10.599 14.416 1.00 96.50 189 ALA A N 1
ATOM 1556 C CA . ALA A 1 189 ? -8.133 11.117 13.243 1.00 96.50 189 ALA A CA 1
ATOM 1557 C C . ALA A 1 189 ? -7.612 12.469 12.715 1.00 96.50 189 ALA A C 1
ATOM 1559 O O . ALA A 1 189 ? -7.873 12.805 11.561 1.00 96.50 189 ALA A O 1
ATOM 1560 N N . ASP A 1 190 ? -6.870 13.245 13.514 1.00 94.00 190 ASP A N 1
ATOM 1561 C CA . ASP A 1 190 ? -6.266 14.507 13.064 1.00 94.00 190 ASP A CA 1
ATOM 1562 C C . ASP A 1 190 ? -4.992 14.310 12.215 1.00 94.00 190 ASP A C 1
ATOM 1564 O O . ASP A 1 190 ? -4.520 15.266 11.594 1.00 94.00 190 ASP A O 1
ATOM 1568 N N . PHE A 1 191 ? -4.467 13.081 12.157 1.00 93.50 191 PHE A N 1
ATOM 1569 C CA . PHE A 1 191 ? -3.212 12.694 11.505 1.00 93.50 191 PHE A CA 1
ATOM 1570 C C . PHE A 1 191 ? -1.979 13.518 11.928 1.00 93.50 191 PHE A C 1
ATOM 1572 O O . PHE A 1 191 ? -1.011 13.673 11.176 1.00 93.50 191 PHE A O 1
ATOM 1579 N N . ILE A 1 192 ? -2.033 14.093 13.125 1.00 90.75 192 ILE A N 1
ATOM 1580 C CA . ILE A 1 192 ? -0.995 14.915 13.748 1.00 90.75 192 ILE A CA 1
ATOM 1581 C C . ILE A 1 192 ? -0.541 14.239 15.038 1.00 90.75 192 ILE A C 1
ATOM 1583 O O . ILE A 1 192 ? 0.660 14.154 15.285 1.00 90.75 192 ILE A O 1
ATOM 1587 N N . THR A 1 193 ? -1.484 13.748 15.840 1.00 93.25 193 THR A N 1
ATOM 1588 C CA . THR A 1 193 ? -1.219 13.177 17.159 1.00 93.25 193 THR A CA 1
ATOM 1589 C C . THR A 1 193 ? -0.857 11.693 17.029 1.00 93.25 193 THR A C 1
ATOM 1591 O O . THR A 1 193 ? -1.729 10.898 16.665 1.00 93.25 193 THR A O 1
ATOM 1594 N N . PRO A 1 194 ? 0.400 11.288 17.303 1.00 95.00 194 PRO A N 1
ATOM 1595 C CA . PRO A 1 194 ? 0.775 9.879 17.315 1.00 95.00 194 PRO A CA 1
ATOM 1596 C C . PRO A 1 194 ? 0.194 9.170 18.545 1.00 95.00 194 PRO A C 1
ATOM 1598 O O . PRO A 1 194 ? 0.056 9.770 19.613 1.00 95.00 194 PRO A O 1
ATOM 1601 N N . VAL A 1 195 ? -0.107 7.882 18.400 1.00 96.75 195 VAL A N 1
ATOM 1602 C CA . VAL A 1 195 ? -0.553 6.990 19.481 1.00 96.75 195 VAL A CA 1
ATOM 1603 C C . VAL A 1 195 ? 0.263 5.698 19.468 1.00 96.75 195 VAL A C 1
ATOM 1605 O O . VAL A 1 195 ? 0.926 5.380 18.485 1.00 96.75 195 VAL A O 1
ATOM 1608 N N . GLU A 1 196 ? 0.249 4.943 20.564 1.00 94.50 196 GLU A N 1
ATOM 1609 C CA . GLU A 1 196 ? 1.073 3.728 20.688 1.00 94.50 196 GLU A CA 1
ATOM 1610 C C . GLU A 1 196 ? 0.329 2.439 20.319 1.00 94.50 196 GLU A C 1
ATOM 1612 O O . GLU A 1 196 ? 0.958 1.409 20.063 1.00 94.50 196 GLU A O 1
ATOM 1617 N N . GLN A 1 197 ? -1.006 2.481 20.287 1.00 94.88 197 GLN A N 1
ATOM 1618 C CA . GLN A 1 197 ? -1.854 1.307 20.107 1.00 94.88 197 GLN A CA 1
ATOM 1619 C C . GLN A 1 197 ? -2.746 1.439 18.875 1.00 94.88 197 GLN A C 1
ATOM 1621 O O . GLN A 1 197 ? -3.263 2.510 18.561 1.00 94.88 197 GLN A O 1
ATOM 1626 N N . PHE A 1 198 ? -2.982 0.310 18.208 1.00 96.88 198 PHE A N 1
ATOM 1627 C CA . PHE A 1 198 ? -3.853 0.239 17.037 1.00 96.88 198 PHE A CA 1
ATOM 1628 C C . PHE A 1 198 ? -5.314 0.588 17.356 1.00 96.88 198 PHE A C 1
ATOM 1630 O O . PHE A 1 198 ? -6.008 1.173 16.523 1.00 96.88 198 PHE A O 1
ATOM 1637 N N . THR A 1 199 ? -5.793 0.241 18.553 1.00 95.62 199 THR A N 1
ATOM 1638 C CA . THR A 1 199 ? -7.162 0.536 19.009 1.00 95.62 199 THR A CA 1
ATOM 1639 C C . THR A 1 199 ? -7.422 2.036 19.089 1.00 95.62 199 THR A C 1
ATOM 1641 O O . THR A 1 199 ? -8.482 2.483 18.662 1.00 95.62 199 THR A O 1
ATOM 1644 N N . ASP A 1 200 ? -6.425 2.807 19.524 1.00 96.06 200 ASP A N 1
ATOM 1645 C CA . ASP A 1 200 ? -6.512 4.265 19.678 1.00 96.06 200 ASP A CA 1
ATOM 1646 C C . ASP A 1 200 ? -6.294 5.013 18.350 1.00 96.06 200 ASP A C 1
ATOM 1648 O O . ASP A 1 200 ? -6.559 6.211 18.238 1.00 96.06 200 ASP A O 1
ATOM 1652 N N . ALA A 1 201 ? -5.792 4.314 17.330 1.00 97.81 201 ALA A N 1
ATOM 1653 C CA . ALA A 1 201 ? -5.494 4.886 16.028 1.00 97.81 201 ALA A CA 1
ATOM 1654 C C . ALA A 1 201 ? -6.762 5.039 15.180 1.00 97.81 201 ALA A C 1
ATOM 1656 O O . ALA A 1 201 ? -7.583 4.131 15.106 1.00 97.81 201 ALA A O 1
ATOM 1657 N N . SER A 1 202 ? -6.897 6.130 14.436 1.00 98.06 202 SER A N 1
ATOM 1658 C CA . SER A 1 202 ? -7.875 6.229 13.339 1.00 98.06 202 SER A CA 1
ATOM 1659 C C . SER A 1 202 ? -7.196 6.167 11.972 1.00 98.06 202 SER A C 1
ATOM 1661 O O . SER A 1 202 ? -7.825 5.780 10.987 1.00 98.06 202 SER A O 1
ATOM 1663 N N . ILE A 1 203 ? -5.909 6.519 11.912 1.00 98.06 203 ILE A N 1
ATOM 1664 C CA . ILE A 1 203 ? -5.079 6.430 10.712 1.00 98.06 203 ILE A CA 1
ATOM 1665 C C . ILE A 1 203 ? -3.835 5.611 11.044 1.00 98.06 203 ILE A C 1
ATOM 1667 O O . ILE A 1 203 ? -3.157 5.865 12.039 1.00 98.06 203 ILE A O 1
ATOM 1671 N N . VAL A 1 204 ? -3.536 4.630 10.201 1.00 97.56 204 VAL A N 1
ATOM 1672 C CA . VAL A 1 204 ? -2.358 3.766 10.327 1.00 97.56 204 VAL A CA 1
ATOM 1673 C C . VAL A 1 204 ? -1.531 3.890 9.059 1.00 97.56 204 VAL A C 1
ATOM 1675 O O . VAL A 1 204 ? -2.083 3.838 7.963 1.00 97.56 204 VAL A O 1
ATOM 1678 N N . TRP A 1 205 ? -0.218 4.037 9.189 1.00 93.94 205 TRP A N 1
ATOM 1679 C CA . TRP A 1 205 ? 0.700 4.104 8.055 1.00 93.94 205 TRP A CA 1
ATOM 1680 C C . TRP A 1 205 ? 1.776 3.028 8.193 1.00 93.94 205 TRP A C 1
ATOM 1682 O O . TRP A 1 205 ? 2.551 3.038 9.145 1.00 93.94 205 TRP A O 1
ATOM 1692 N N . LEU A 1 206 ? 1.818 2.094 7.243 1.00 93.88 206 LEU A N 1
ATOM 1693 C CA . LEU A 1 206 ? 2.850 1.070 7.126 1.00 93.88 206 LEU A CA 1
ATOM 1694 C C . LEU A 1 206 ? 3.692 1.340 5.876 1.00 93.88 206 LEU A C 1
ATOM 1696 O O . LEU A 1 206 ? 3.229 1.168 4.749 1.00 93.88 206 LEU A O 1
ATOM 1700 N N . GLN A 1 207 ? 4.957 1.709 6.082 1.00 90.50 207 GLN A N 1
ATOM 1701 C CA . GLN A 1 207 ? 5.879 2.036 4.986 1.00 90.50 207 GLN A CA 1
ATOM 1702 C C . GLN A 1 207 ? 6.277 0.857 4.089 1.00 90.50 207 GLN A C 1
ATOM 1704 O O . GLN A 1 207 ? 6.726 1.092 2.970 1.00 90.50 207 GLN A O 1
ATOM 1709 N N . GLY A 1 208 ? 6.138 -0.388 4.545 1.00 91.19 208 GLY A N 1
ATOM 1710 C CA . GLY A 1 208 ? 6.511 -1.567 3.765 1.00 91.19 208 GLY A CA 1
ATOM 1711 C C . GLY A 1 208 ? 5.926 -2.852 4.339 1.00 91.19 208 GLY A C 1
ATOM 1712 O O . GLY A 1 208 ? 6.214 -3.211 5.481 1.00 91.19 208 GLY A O 1
ATOM 1713 N N . ALA A 1 209 ? 5.124 -3.561 3.546 1.00 93.31 209 ALA A N 1
ATOM 1714 C CA . ALA A 1 209 ? 4.638 -4.894 3.881 1.00 93.31 209 ALA A CA 1
ATOM 1715 C C . ALA A 1 209 ? 5.757 -5.938 3.744 1.00 93.31 209 ALA A C 1
ATOM 1717 O O . ALA A 1 209 ? 5.914 -6.806 4.603 1.00 93.31 209 ALA A O 1
ATOM 1718 N N . LEU A 1 210 ? 6.572 -5.807 2.695 1.00 91.38 210 LEU A N 1
ATOM 1719 C CA . LEU A 1 210 ? 7.693 -6.682 2.370 1.00 91.38 210 LEU A CA 1
ATOM 1720 C C . LEU A 1 210 ? 9.031 -5.945 2.475 1.00 91.38 210 LEU A C 1
ATOM 1722 O O . LEU A 1 210 ? 9.135 -4.742 2.211 1.00 91.38 210 LEU A O 1
ATOM 1726 N N . GLN A 1 211 ? 10.070 -6.678 2.863 1.00 86.00 211 GLN A N 1
ATOM 1727 C CA . GLN A 1 211 ? 11.447 -6.206 2.796 1.00 86.00 211 GLN A CA 1
ATOM 1728 C C . GLN A 1 211 ? 11.869 -6.091 1.328 1.00 86.00 211 GLN A C 1
ATOM 1730 O O . GLN A 1 211 ? 11.620 -7.002 0.534 1.00 86.00 211 GLN A O 1
ATOM 1735 N N . GLU A 1 212 ? 12.550 -5.005 0.963 1.00 76.31 212 GLU A N 1
ATOM 1736 C CA . GLU A 1 212 ? 13.171 -4.900 -0.359 1.00 76.31 212 GLU A CA 1
ATOM 1737 C C . GLU A 1 212 ? 14.490 -5.689 -0.428 1.00 76.31 212 GLU A C 1
ATOM 1739 O O . GLU A 1 212 ? 15.585 -5.135 -0.503 1.00 76.31 212 GLU A O 1
ATOM 1744 N N . ASP A 1 213 ? 14.392 -7.018 -0.354 1.00 75.00 213 ASP A N 1
ATOM 1745 C CA . ASP A 1 213 ? 15.515 -7.946 -0.500 1.00 75.00 213 ASP A CA 1
ATOM 1746 C C . ASP A 1 213 ? 15.233 -9.037 -1.551 1.00 75.00 213 ASP A C 1
ATOM 1748 O O . ASP A 1 213 ? 14.270 -8.973 -2.322 1.00 75.00 213 ASP A O 1
ATOM 1752 N N . THR A 1 214 ? 16.129 -10.017 -1.671 1.00 64.88 214 THR A N 1
ATOM 1753 C CA . THR A 1 214 ? 16.043 -11.085 -2.680 1.00 64.88 214 THR A CA 1
ATOM 1754 C C . THR A 1 214 ? 14.977 -12.139 -2.390 1.00 64.88 214 THR A C 1
ATOM 1756 O O . THR A 1 214 ? 14.735 -12.980 -3.255 1.00 64.88 214 THR A O 1
ATOM 1759 N N . VAL A 1 215 ? 14.347 -12.114 -1.214 1.00 71.31 215 VAL A N 1
ATOM 1760 C CA . VAL A 1 215 ? 13.339 -13.099 -0.793 1.00 71.31 215 VAL A CA 1
ATOM 1761 C C . VAL A 1 215 ? 11.962 -12.444 -0.631 1.00 71.31 215 VAL A C 1
ATOM 1763 O O . VAL 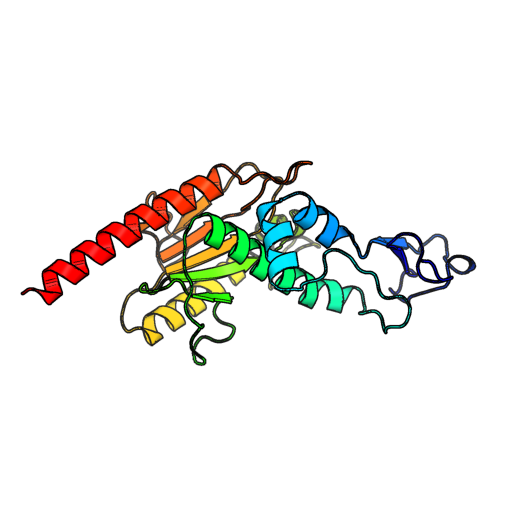A 1 215 ? 10.952 -13.141 -0.679 1.00 71.31 215 VAL A O 1
ATOM 1766 N N . ALA A 1 216 ? 11.907 -11.111 -0.514 1.00 78.19 216 ALA A N 1
ATOM 1767 C CA . ALA A 1 216 ? 10.676 -10.340 -0.350 1.00 78.19 216 ALA A CA 1
ATOM 1768 C C . ALA A 1 216 ? 9.839 -10.857 0.833 1.00 78.19 216 ALA A C 1
ATOM 1770 O O . ALA A 1 216 ? 8.630 -11.077 0.722 1.00 78.19 216 ALA A O 1
ATOM 1771 N N . LEU A 1 217 ? 10.512 -11.103 1.964 1.00 85.25 217 LEU A N 1
ATOM 1772 C CA . LEU A 1 217 ? 9.874 -11.585 3.187 1.00 85.25 217 LEU A CA 1
ATOM 1773 C C . LEU A 1 217 ? 9.007 -10.489 3.823 1.00 85.25 217 LEU A C 1
ATOM 1775 O O . LEU A 1 217 ? 9.357 -9.308 3.731 1.00 85.25 217 LEU A O 1
ATOM 1779 N N . PRO A 1 218 ? 7.916 -10.856 4.518 1.00 88.50 218 PRO A N 1
ATOM 1780 C CA . PRO A 1 218 ? 7.146 -9.903 5.304 1.00 88.50 218 PRO A CA 1
ATOM 1781 C C . PRO A 1 218 ? 8.016 -9.172 6.330 1.00 88.50 218 PRO A C 1
ATOM 1783 O O . PRO A 1 218 ? 8.784 -9.794 7.070 1.00 88.50 218 PRO A O 1
ATOM 1786 N N . GLN A 1 219 ? 7.876 -7.849 6.410 1.00 90.69 219 GLN A N 1
ATOM 1787 C CA . GLN A 1 219 ? 8.560 -7.067 7.435 1.00 90.69 219 GLN A CA 1
ATOM 1788 C C . GLN A 1 219 ? 7.952 -7.340 8.816 1.00 90.69 219 GLN A C 1
ATOM 1790 O O . GLN A 1 219 ? 6.747 -7.547 8.964 1.00 90.69 219 GLN A O 1
ATOM 1795 N N . VAL A 1 220 ? 8.765 -7.209 9.868 1.00 91.00 220 VAL A N 1
ATOM 1796 C CA . VAL A 1 220 ? 8.287 -7.298 11.264 1.00 91.00 220 VAL A CA 1
ATOM 1797 C C . VAL A 1 220 ? 7.164 -6.288 11.546 1.00 91.00 220 VAL A C 1
ATOM 1799 O O . VAL A 1 220 ? 6.266 -6.559 12.337 1.00 91.00 220 VAL A O 1
ATOM 1802 N N . ALA A 1 221 ? 7.198 -5.123 10.893 1.00 92.69 221 ALA A N 1
ATOM 1803 C CA . ALA A 1 221 ? 6.151 -4.112 10.992 1.00 92.69 221 ALA A CA 1
ATOM 1804 C C . ALA A 1 221 ? 4.804 -4.614 10.441 1.00 92.69 221 ALA A C 1
ATOM 1806 O O . ALA A 1 221 ? 3.782 -4.456 11.102 1.00 92.69 221 ALA A O 1
ATOM 1807 N N . PHE A 1 222 ? 4.806 -5.289 9.289 1.00 94.75 222 PHE A N 1
ATOM 1808 C CA . PHE A 1 222 ? 3.605 -5.907 8.724 1.00 94.75 222 PHE A CA 1
ATOM 1809 C C . PHE A 1 222 ? 3.037 -6.990 9.639 1.00 94.75 222 PHE A C 1
ATOM 1811 O O . PHE A 1 222 ? 1.846 -6.987 9.943 1.00 94.75 222 PHE A O 1
ATOM 1818 N N . GLN A 1 223 ? 3.901 -7.869 10.151 1.00 94.56 223 GLN A N 1
ATOM 1819 C CA . GLN A 1 223 ? 3.495 -8.914 11.093 1.00 94.56 223 GLN A CA 1
ATOM 1820 C C . GLN A 1 223 ? 2.868 -8.316 12.358 1.00 94.56 223 GLN A C 1
ATOM 1822 O O . GLN A 1 223 ? 1.842 -8.803 12.833 1.00 94.56 223 GLN A O 1
ATOM 1827 N N . ARG A 1 224 ? 3.453 -7.233 12.888 1.00 95.31 224 ARG A N 1
ATOM 1828 C CA . ARG A 1 224 ? 2.906 -6.526 14.048 1.00 95.31 224 ARG A CA 1
ATOM 1829 C C . ARG A 1 224 ? 1.552 -5.885 13.749 1.00 95.31 224 ARG A C 1
ATOM 1831 O O . ARG A 1 224 ? 0.636 -6.071 14.541 1.00 95.31 224 ARG A O 1
ATOM 1838 N N . LEU A 1 225 ? 1.405 -5.214 12.606 1.00 96.81 225 LEU A N 1
ATOM 1839 C CA . LEU A 1 225 ? 0.117 -4.668 12.173 1.00 96.81 225 LEU A CA 1
ATOM 1840 C C . LEU A 1 225 ? -0.956 -5.766 12.118 1.00 96.81 225 LEU A C 1
ATOM 1842 O O . LEU A 1 225 ? -2.037 -5.596 12.674 1.00 96.81 225 LEU A O 1
ATOM 1846 N N . CYS A 1 226 ? -0.642 -6.916 11.515 1.00 97.38 226 CYS A N 1
ATOM 1847 C CA . CYS A 1 226 ? -1.579 -8.035 11.418 1.00 97.38 226 CYS A CA 1
ATOM 1848 C C . CYS A 1 226 ? -1.977 -8.576 12.800 1.00 97.38 226 CYS A C 1
ATOM 1850 O O . CYS A 1 226 ? -3.149 -8.865 13.043 1.00 97.38 226 CYS A O 1
ATOM 1852 N N . GLN A 1 227 ? -1.027 -8.687 13.732 1.00 97.19 227 GLN A N 1
ATOM 1853 C CA . GLN A 1 227 ? -1.312 -9.092 15.113 1.00 97.19 227 GLN A CA 1
ATOM 1854 C C . GLN A 1 227 ? -2.211 -8.083 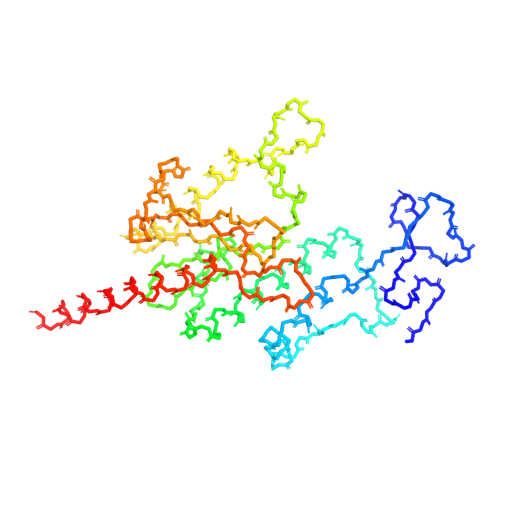15.836 1.00 97.19 227 GLN A C 1
ATOM 1856 O O . GLN A 1 227 ? -3.164 -8.488 16.505 1.00 97.19 227 GLN A O 1
ATOM 1861 N N . ASP A 1 228 ? -1.930 -6.790 15.688 1.00 97.19 228 ASP A N 1
ATOM 1862 C CA . ASP A 1 228 ? -2.699 -5.720 16.321 1.00 97.19 228 ASP A CA 1
ATOM 1863 C C . ASP A 1 228 ? -4.134 -5.659 15.758 1.00 97.19 228 ASP A C 1
ATOM 1865 O O . ASP A 1 228 ? -5.094 -5.597 16.530 1.00 97.19 228 ASP A O 1
ATOM 1869 N N . MET A 1 229 ? -4.301 -5.804 14.436 1.00 96.88 229 MET A N 1
ATOM 1870 C CA . MET A 1 229 ? -5.610 -5.910 13.776 1.00 96.88 229 MET A CA 1
ATOM 1871 C C . MET A 1 229 ? -6.413 -7.115 14.279 1.00 96.88 229 MET A C 1
ATOM 1873 O O . MET A 1 229 ? -7.571 -6.963 14.662 1.00 96.88 229 MET A O 1
ATOM 1877 N N . LYS A 1 230 ? -5.804 -8.310 14.329 1.00 96.44 230 LYS A N 1
ATOM 1878 C CA . LYS A 1 230 ? -6.468 -9.537 14.812 1.00 96.44 230 LYS A CA 1
ATOM 1879 C C . LYS A 1 230 ? -6.977 -9.380 16.246 1.00 96.44 230 LYS A C 1
ATOM 1881 O O . LYS A 1 230 ? -8.096 -9.790 16.542 1.00 96.44 230 LYS A O 1
ATOM 1886 N N . ARG A 1 231 ? -6.176 -8.770 17.128 1.00 95.25 231 ARG A N 1
ATOM 1887 C CA . ARG A 1 231 ? -6.569 -8.502 18.523 1.00 95.25 231 ARG A CA 1
ATOM 1888 C C . ARG A 1 231 ? -7.739 -7.525 18.605 1.00 95.25 231 ARG A C 1
ATOM 1890 O O . ARG A 1 231 ? -8.698 -7.805 19.315 1.00 95.25 231 ARG A O 1
ATOM 1897 N N . ALA A 1 232 ? -7.681 -6.417 17.867 1.00 94.06 232 ALA A N 1
ATOM 1898 C CA . ALA A 1 232 ? -8.750 -5.421 17.866 1.00 94.06 232 ALA A CA 1
ATOM 1899 C C . ALA A 1 232 ? -10.079 -6.001 17.350 1.00 94.06 232 ALA A C 1
ATOM 1901 O O . ALA A 1 232 ? -11.105 -5.874 18.013 1.00 94.06 232 ALA A O 1
ATOM 1902 N N . MET A 1 233 ? -10.045 -6.727 16.229 1.00 91.31 233 MET A N 1
ATOM 1903 C CA . MET A 1 233 ? -11.244 -7.333 15.636 1.00 91.31 233 MET A CA 1
ATOM 1904 C C . MET A 1 233 ? -11.850 -8.437 16.519 1.00 91.31 233 MET A C 1
ATOM 1906 O O . MET A 1 233 ? -13.066 -8.623 16.526 1.00 91.31 233 MET A O 1
ATOM 1910 N N . ALA A 1 234 ? -11.031 -9.163 17.289 1.00 89.00 234 ALA A N 1
ATOM 1911 C CA . ALA A 1 234 ? -11.534 -10.135 18.260 1.00 89.00 234 ALA A CA 1
ATOM 1912 C C . ALA A 1 234 ? -12.340 -9.456 19.384 1.00 89.00 234 ALA A C 1
ATOM 1914 O O . ALA A 1 234 ? -13.432 -9.917 19.712 1.00 89.00 234 ALA A O 1
ATOM 1915 N N . HIS A 1 235 ? -11.850 -8.329 19.913 1.00 82.81 235 HIS A N 1
ATOM 1916 C CA . HIS A 1 235 ? -12.554 -7.558 20.944 1.00 82.81 235 HIS A CA 1
ATOM 1917 C C . HIS A 1 235 ? -13.855 -6.911 20.441 1.00 82.81 235 HIS A C 1
ATOM 1919 O O . HIS A 1 235 ? -14.845 -6.849 21.177 1.00 82.81 235 HIS A O 1
ATOM 1925 N N . GLU A 1 236 ? -13.884 -6.452 19.188 1.00 78.06 236 GLU A N 1
ATOM 1926 C CA . GLU A 1 236 ? -15.101 -5.900 18.575 1.00 78.06 236 GLU A CA 1
ATOM 1927 C C . GLU A 1 236 ? -16.189 -6.972 18.425 1.00 78.06 236 GLU A C 1
ATOM 1929 O O . GLU A 1 236 ? -17.355 -6.718 18.734 1.00 78.06 236 GLU A O 1
ATOM 1934 N N . LYS A 1 237 ? -15.804 -8.199 18.052 1.00 73.88 237 LYS A N 1
ATOM 1935 C CA . LYS A 1 237 ? -16.731 -9.331 17.944 1.00 73.88 237 LYS A CA 1
ATOM 1936 C C . LYS A 1 237 ? -17.344 -9.719 19.295 1.00 73.88 237 LYS A C 1
ATOM 1938 O O . LYS A 1 237 ? -18.557 -9.885 19.383 1.00 73.88 237 LYS A O 1
ATOM 1943 N N . GLU A 1 238 ? -16.530 -9.801 20.350 1.00 71.44 238 GLU A N 1
ATOM 1944 C CA . GLU A 1 238 ? -17.012 -10.082 21.713 1.00 71.44 238 GLU A CA 1
ATOM 1945 C C . GLU A 1 238 ? -18.007 -9.018 22.200 1.00 71.44 238 GLU A C 1
ATOM 1947 O O . GLU A 1 238 ? -19.032 -9.345 22.797 1.00 71.44 238 GLU A O 1
ATOM 1952 N N . SER A 1 239 ? -17.745 -7.743 21.902 1.00 66.56 239 SER A N 1
ATOM 1953 C CA . SER A 1 239 ? -18.626 -6.631 22.284 1.00 66.56 239 SER A CA 1
ATOM 1954 C C . SER A 1 239 ? -19.981 -6.685 21.566 1.00 66.56 239 SER A C 1
ATOM 1956 O O . SER A 1 239 ? -21.014 -6.353 22.154 1.00 66.56 239 SER A O 1
ATOM 1958 N N . PHE A 1 240 ? -19.996 -7.129 20.307 1.00 60.69 240 PHE A N 1
ATOM 1959 C CA . PHE A 1 240 ? -21.221 -7.276 19.520 1.00 60.69 240 PHE A CA 1
ATOM 1960 C C . PHE A 1 240 ? -22.093 -8.438 20.022 1.00 60.69 240 PHE A C 1
ATOM 1962 O O . PHE A 1 240 ? -23.304 -8.274 20.181 1.00 60.69 240 PHE A O 1
ATOM 1969 N N . ASP A 1 241 ? -21.479 -9.579 20.351 1.00 63.44 241 ASP A N 1
ATOM 1970 C CA . ASP A 1 241 ? -22.185 -10.764 20.858 1.00 63.44 241 ASP A CA 1
ATOM 1971 C C . ASP A 1 241 ? -22.802 -10.532 22.251 1.00 63.44 241 ASP A C 1
ATOM 1973 O O . ASP A 1 241 ? -23.867 -11.073 22.559 1.00 63.44 241 ASP A O 1
ATOM 1977 N N . VAL A 1 242 ? -22.186 -9.699 23.097 1.00 61.97 242 VAL A N 1
ATOM 1978 C CA . VAL A 1 242 ? -22.760 -9.316 24.401 1.00 61.97 242 VAL A CA 1
ATOM 1979 C C . VAL A 1 242 ? -23.986 -8.414 24.222 1.00 61.97 242 VAL A C 1
ATOM 1981 O O . VAL A 1 242 ? -25.017 -8.645 24.855 1.00 61.97 242 VAL A O 1
ATOM 1984 N N . ASN A 1 243 ? -23.917 -7.432 23.320 1.00 57.88 243 ASN A N 1
ATOM 1985 C CA . ASN A 1 243 ? -25.021 -6.498 23.075 1.00 57.88 243 ASN A CA 1
ATOM 1986 C C . ASN A 1 243 ? -26.209 -7.138 22.337 1.00 57.88 243 ASN A C 1
ATOM 1988 O O . ASN A 1 243 ? -27.342 -6.724 22.553 1.00 57.88 243 ASN A O 1
ATOM 1992 N N . ALA A 1 244 ? -25.981 -8.152 21.496 1.00 57.12 244 ALA A N 1
ATOM 1993 C CA . ALA A 1 244 ? -27.052 -8.871 20.796 1.00 57.12 244 ALA A CA 1
ATOM 1994 C C . ALA A 1 244 ? -27.832 -9.855 21.693 1.00 57.12 244 ALA A C 1
ATOM 1996 O O . ALA A 1 244 ? -28.935 -10.267 21.336 1.00 57.12 244 ALA A O 1
ATOM 1997 N N . ASN A 1 245 ? -27.267 -10.231 22.845 1.00 52.09 245 ASN A N 1
ATOM 1998 C CA . ASN A 1 245 ? -27.888 -11.119 23.835 1.00 52.09 245 ASN A CA 1
ATOM 1999 C C . ASN A 1 245 ? -28.462 -10.367 25.056 1.00 52.09 245 ASN A C 1
ATOM 2001 O O . ASN A 1 245 ? -28.827 -11.008 26.045 1.00 52.09 245 ASN A O 1
ATOM 2005 N N . SER A 1 246 ? -28.517 -9.032 24.993 1.00 46.16 246 SER A N 1
ATOM 2006 C CA . SER A 1 246 ? -29.074 -8.131 26.017 1.00 46.16 246 SER A CA 1
ATOM 2007 C C . SER A 1 246 ? -30.447 -7.603 25.603 1.00 46.16 246 SER A C 1
ATOM 2009 O O . SER A 1 246 ? -31.312 -7.458 26.496 1.00 46.16 246 SER A O 1
#

pLDDT: mean 86.6, std 11.06, range [46.16, 98.5]

Sequence (246 aa):
MESPHYQKGRLHLDAQNNIVPADLLRHDGYRWNMNALYERIRLNPVIADYFRGEGYELAFDHINKAFFVPYCFQAILTGAIGEEAIRALLLEEGFTFEPVPERLFGVADLKMAAVPYYIDCKYFSDWTMQRFSLSPEDPAYHDKLNDAHFKVHARKKLDTISTYHGEPGKLLYINLVSHFSRLLDYYTADFITPVEQFTDASIVWLQGALQEDTVALPQVAFQRLCQDMKRAMAHEKESFDVNANS

Organism: NCBI:txid485913

Secondary structure (DSSP, 8-state):
---SSEETTEEEE-TT--B--GGG--TT-EEEETTHHHHHHTTSHHHHHHHHHTT--SS---SSSPPPPHHHIIIIIHHHHHHHHHHHHHHHTT--EEPPPGGGTTT-SEEETTSSEEEEEE---HHHHHGGG--TTSTT--TTSSHHHHHHHHHHHHHHHHHHHTS--EEEEEESEESSS--EEEE-TTSSSEESSTTT-SEEEES-SEESSSS-PBPHHHHHHHHHHHHHHHHHHHHHHHHHT-

Radius of gyration: 20.49 Å; chains: 1; bounding box: 52×44×60 Å